Protein 4J8L (pdb70)

Nearest PDB structures (foldseek):
  4j8l-assembly1_A  TM=1.002E+00  e=1.158E-74  Escherichia coli K-12
  4u2h-assembly1_B  TM=7.816E-01  e=2.974E-16  Micromonospora echinospora
  4u2h-assembly1_D  TM=7.761E-01  e=6.437E-16  Micromonospora echinospora
  4u2h-assembly1_A  TM=7.612E-01  e=1.990E-15  Micromonospora echinospora
  2wka-assembly1_B  TM=5.995E-01  e=1.450E-08  Vibrio cholerae O1 biovar El Tor str. N16961

Solvent-accessible surface area: 15182 Å² total

Sequence (356 aa):
KTFPLQSLTIIEAQQKQFALVDSICRHFPGSEFLTGGDLGLTPGLNQPRVTQQRVEQVLADAFHAQAAALVQGAGTGAIRAGLAALLKPGQRLLVHDAPVYPTTRVIIEQGLTLITVDFNDLSALKQVVDEQQPDAALVQHTRQQPQDSYVLADVLATLRAAGVPALTDDNYAVKVARIGCECGANVSTFSCFLFGPEGVGAVVGDADVINRIRATLYSGGSSQIQGAQALEVLRGLVFAPVHAVQAGVSERLLALLNGGAVPEVKSAVIANAQSKVLIIVEFHQPIAARVLEEAQKRGALPYPVGAESKYEIPPLFYRLSGTFRQANPQSEHCAIRINPNRSGEETVLRILRESIASI

Structure (mmCIF, N/CA/C/O backbone):
data_4J8L
#
_entry.id   4J8L
#
_cell.length_a   134.915
_cell.length_b   134.915
_cell.length_c   75.142
_cell.angle_alpha   90.00
_cell.angle_beta   90.00
_cell.angle_gamma   120.00
#
_symmetry.space_group_name_H-M   'P 62 2 2'
#
loop_
_entity.id
_entity.type
_entity.pdbx_description
1 polymer 'Uncharacterized protein YhfS'
2 non-polymer 'NICKEL (II) ION'
3 non-polymer 'ACETIC ACID'
4 non-polymer DI(HYDROXYETHYL)ETHER
5 water water
#
loop_
_atom_site.group_PDB
_atom_site.id
_atom_site.type_symbol
_atom_site.label_atom_id
_atom_site.label_alt_id
_atom_site.label_comp_id
_atom_site.label_asym_id
_atom_site.label_entity_id
_atom_site.label_seq_id
_atom_site.pdbx_PDB_ins_code
_atom_site.Cartn_x
_atom_site.Cartn_y
_atom_site.Cartn_z
_atom_site.occupancy
_atom_site.B_iso_or_equiv
_atom_site.auth_seq_id
_atom_site.auth_comp_id
_atom_site.auth_asym_id
_atom_site.auth_atom_id
_atom_site.pdbx_PDB_model_num
ATOM 9 N N . LYS A 1 2 ? 36.650 28.887 30.305 1.00 46.19 2 LYS A N 1
ATOM 10 C CA . LYS A 1 2 ? 35.509 29.661 29.844 1.00 41.84 2 LYS A CA 1
ATOM 11 C C . LYS A 1 2 ? 34.706 30.206 31.017 1.00 37.42 2 LYS A C 1
ATOM 12 O O . LYS A 1 2 ? 34.422 29.491 31.975 1.00 36.53 2 LYS A O 1
ATOM 18 N N . THR A 1 3 ? 34.359 31.486 30.948 1.00 32.76 3 THR A N 1
ATOM 19 C CA . THR A 1 3 ? 33.536 32.099 31.979 1.00 29.14 3 THR A CA 1
ATOM 20 C C . THR A 1 3 ? 32.421 32.923 31.353 1.00 29.28 3 THR A C 1
ATOM 21 O O . THR A 1 3 ? 32.464 33.253 30.168 1.00 30.47 3 THR A O 1
ATOM 25 N N . PHE A 1 4 ? 31.422 33.254 32.162 1.00 28.30 4 PHE A N 1
ATOM 26 C CA . PHE A 1 4 ? 30.314 34.088 31.714 1.00 27.82 4 PHE A CA 1
ATOM 27 C C . PHE A 1 4 ? 30.090 35.200 32.719 1.00 26.54 4 PHE A C 1
ATOM 28 O O . PHE A 1 4 ? 29.112 35.181 33.469 1.00 27.19 4 PHE A O 1
ATOM 36 N N . PRO A 1 5 ? 31.004 36.180 32.741 1.00 22.85 5 PRO A N 1
ATOM 37 C CA . PRO A 1 5 ? 30.893 37.260 33.724 1.00 22.55 5 PRO A CA 1
ATOM 38 C C . PRO A 1 5 ? 29.658 38.128 33.512 1.00 25.72 5 PRO A C 1
ATOM 39 O O . PRO A 1 5 ? 29.103 38.180 32.410 1.00 23.43 5 PRO A O 1
ATOM 43 N N . LEU A 1 6 ? 29.225 38.789 34.579 1.00 21.23 6 LEU A N 1
ATOM 44 C CA . LEU A 1 6 ? 28.115 39.728 34.499 1.00 19.37 6 LEU A CA 1
ATOM 45 C C . LEU A 1 6 ? 28.508 40.886 33.600 1.00 20.18 6 LEU A C 1
ATOM 46 O O . LEU A 1 6 ? 29.693 41.185 33.442 1.00 22.16 6 LEU A O 1
ATOM 51 N N . GLN A 1 7 ? 27.507 41.539 33.017 1.00 21.51 7 GLN A N 1
ATOM 52 C CA . GLN A 1 7 ? 27.732 42.635 32.082 1.00 19.05 7 GLN A CA 1
ATOM 53 C C . GLN A 1 7 ? 27.923 43.963 32.818 1.00 20.52 7 GLN A C 1
ATOM 54 O O . GLN A 1 7 ? 26.990 44.465 33.451 1.00 21.25 7 GLN A O 1
ATOM 60 N N . SER A 1 8 ? 29.126 44.535 32.723 1.00 19.40 8 SER A N 1
ATOM 61 C CA . SER A 1 8 ? 29.448 45.779 33.418 1.00 17.54 8 SER A CA 1
ATOM 62 C C . SER A 1 8 ? 28.749 46.982 32.791 1.00 19.11 8 SER A C 1
ATOM 63 O O . SER A 1 8 ? 28.515 47.022 31.583 1.00 22.63 8 SER A O 1
ATOM 66 N N . LEU A 1 9 ? 28.435 47.970 33.619 1.00 18.61 9 LEU A N 1
ATOM 67 C CA . LEU A 1 9 ? 27.930 49.238 33.111 1.00 20.09 9 LEU A CA 1
ATOM 68 C C . LEU A 1 9 ? 29.049 50.030 32.454 1.00 19.36 9 LEU A C 1
ATOM 69 O O . LEU A 1 9 ? 30.198 50.013 32.917 1.00 20.67 9 LEU A O 1
ATOM 74 N N . THR A 1 10 ? 28.714 50.748 31.388 1.00 19.90 10 THR A N 1
ATOM 75 C CA . THR A 1 10 ? 29.643 51.716 30.826 1.00 19.99 10 THR A CA 1
ATOM 76 C C . THR A 1 10 ? 29.679 52.944 31.733 1.00 18.64 10 THR A C 1
ATOM 77 O O . THR A 1 10 ? 28.845 53.094 32.624 1.00 18.57 10 THR A O 1
ATOM 81 N N . ILE A 1 11 ? 30.641 53.822 31.495 1.00 20.08 11 ILE A N 1
ATOM 82 C CA . ILE A 1 11 ? 30.727 55.065 32.255 1.00 19.72 11 ILE A CA 1
ATOM 83 C C . ILE A 1 11 ? 29.450 55.902 32.087 1.00 19.69 11 ILE A C 1
ATOM 84 O O . ILE A 1 11 ? 28.947 56.468 33.062 1.00 19.97 11 ILE A O 1
ATOM 89 N N . ILE A 1 12 ? 28.922 55.960 30.865 1.00 22.14 12 ILE A N 1
ATOM 90 C CA . ILE A 1 12 ? 27.686 56.700 30.618 1.00 23.24 12 ILE A CA 1
ATOM 91 C C . ILE A 1 12 ? 26.516 56.076 31.373 1.00 20.56 12 ILE A C 1
ATOM 92 O O . ILE A 1 12 ? 25.755 56.792 32.021 1.00 19.42 12 ILE A O 1
ATOM 97 N N . GLU A 1 13 ? 26.370 54.750 31.288 1.00 20.57 13 GLU A N 1
ATOM 98 C CA . GLU A 1 13 ? 25.298 54.075 32.024 1.00 18.05 13 GLU A CA 1
ATOM 99 C C . GLU A 1 13 ? 25.428 54.281 33.536 1.00 18.65 13 GLU A C 1
ATOM 100 O O . GLU A 1 13 ? 24.433 54.472 34.245 1.00 17.35 13 GLU A O 1
ATOM 106 N N . ALA A 1 14 ? 26.661 54.246 34.027 1.00 17.70 14 ALA A N 1
ATOM 107 C CA . ALA A 1 14 ? 26.929 54.416 35.443 1.00 16.02 14 ALA A CA 1
ATOM 108 C C . ALA A 1 14 ? 26.555 55.815 35.929 1.00 14.79 14 ALA A C 1
ATOM 109 O O . ALA A 1 14 ? 25.998 55.953 37.012 1.00 16.28 14 ALA A O 1
ATOM 111 N N . GLN A 1 15 ? 26.858 56.839 35.128 1.00 16.65 15 GLN A N 1
ATOM 112 C CA . GLN A 1 15 ? 26.469 58.211 35.465 1.00 17.76 15 GLN A CA 1
ATOM 113 C C . GLN A 1 15 ? 24.960 58.297 35.623 1.00 16.19 15 GLN A C 1
ATOM 114 O O . GLN A 1 15 ? 24.451 58.960 36.526 1.00 19.48 15 GLN A O 1
ATOM 120 N N . GLN A 1 16 ? 24.244 57.646 34.715 1.00 18.18 16 GLN A N 1
ATOM 121 C CA . GLN A 1 16 ? 22.787 57.705 34.747 1.00 22.16 16 GLN A CA 1
ATOM 122 C C . GLN A 1 16 ? 22.234 57.066 36.017 1.00 20.18 16 GLN A C 1
ATOM 123 O O . GLN A 1 16 ? 21.263 57.557 36.584 1.00 20.19 16 GLN A O 1
ATOM 129 N N . LYS A 1 17 ? 22.865 55.991 36.479 1.00 18.61 17 LYS A N 1
ATOM 130 C CA . LYS A 1 17 ? 22.456 55.374 37.738 1.00 17.73 17 LYS A CA 1
ATOM 131 C C . LYS A 1 17 ? 22.757 56.288 38.917 1.00 16.78 17 LYS A C 1
ATOM 132 O O . LYS A 1 17 ? 21.950 56.398 39.849 1.00 18.18 17 LYS A O 1
ATOM 138 N N . GLN A 1 18 ? 23.915 56.940 38.867 1.00 13.41 18 GLN A N 1
ATOM 139 C CA . GLN A 1 18 ? 24.293 57.898 39.900 1.00 12.23 18 GLN A CA 1
ATOM 140 C C . GLN A 1 18 ? 23.246 59.015 39.937 1.00 14.19 18 GLN A C 1
ATOM 141 O O . GLN A 1 18 ? 22.729 59.354 41.004 1.00 14.61 18 GLN A O 1
ATOM 147 N N . PHE A 1 19 ? 22.940 59.570 38.770 1.00 15.27 19 PHE A N 1
ATOM 148 C CA . PHE A 1 19 ? 22.022 60.714 38.703 1.00 15.89 19 PHE A CA 1
ATOM 149 C C . PHE A 1 19 ? 20.637 60.313 39.201 1.00 17.01 19 PHE A C 1
ATOM 150 O O . PHE A 1 19 ? 19.969 61.089 39.887 1.00 17.91 19 PHE A O 1
ATOM 158 N N . ALA A 1 20 ? 20.206 59.102 38.846 1.00 16.45 20 ALA A N 1
ATOM 159 C CA . ALA A 1 20 ? 18.869 58.658 39.216 1.00 17.37 20 ALA A CA 1
ATOM 160 C C . ALA A 1 20 ? 18.760 58.503 40.731 1.00 18.84 20 ALA A C 1
ATOM 161 O O . ALA A 1 20 ? 17.720 58.817 41.320 1.00 18.45 20 ALA A O 1
ATOM 163 N N . LEU A 1 21 ? 19.839 58.048 41.361 1.00 15.50 21 LEU A N 1
ATOM 164 C CA . LEU A 1 21 ? 19.856 57.905 42.810 1.00 14.61 21 LEU A CA 1
ATOM 165 C C . LEU A 1 21 ? 19.822 59.285 43.468 1.00 15.57 21 LEU A C 1
ATOM 166 O O . LEU A 1 21 ? 19.086 59.499 44.428 1.00 14.97 21 LEU A O 1
ATOM 171 N N . VAL A 1 22 ? 20.606 60.223 42.944 1.00 14.28 22 VAL A N 1
ATOM 172 C CA . VAL A 1 22 ? 20.593 61.570 43.503 1.00 12.57 22 VAL A CA 1
ATOM 173 C C . VAL A 1 22 ? 19.224 62.225 43.317 1.00 14.64 22 VAL A C 1
ATOM 174 O O . VAL A 1 22 ? 18.759 62.957 44.194 1.00 14.62 22 VAL A O 1
ATOM 178 N N . ASP A 1 23 ? 18.565 61.935 42.198 1.00 15.07 23 ASP A N 1
ATOM 179 C CA . ASP A 1 23 ? 17.231 62.483 41.958 1.00 16.93 23 ASP A CA 1
ATOM 180 C C . ASP A 1 23 ? 16.261 62.005 43.028 1.00 16.58 23 ASP A C 1
ATOM 181 O O . ASP A 1 23 ? 15.419 62.773 43.518 1.00 19.30 23 ASP A O 1
ATOM 186 N N . SER A 1 24 ? 16.380 60.730 43.387 1.00 15.83 24 SER A N 1
ATOM 187 C CA . SER A 1 24 ? 15.551 60.181 44.444 1.00 19.39 24 SER A CA 1
ATOM 188 C C . SER A 1 24 ? 15.850 60.839 45.791 1.00 17.30 24 SER A C 1
ATOM 189 O O . SER A 1 24 ? 14.931 61.100 46.572 1.00 17.54 24 SER A O 1
ATOM 192 N N . ILE A 1 25 ? 17.127 61.090 46.068 1.00 15.34 25 ILE A N 1
ATOM 193 C CA . ILE A 1 25 ? 17.491 61.804 47.286 1.00 13.93 25 ILE A CA 1
ATOM 194 C C . ILE A 1 25 ? 16.785 63.170 47.336 1.00 16.51 25 ILE A C 1
ATOM 195 O O . ILE A 1 25 ? 16.169 63.523 48.344 1.00 16.34 25 ILE A O 1
ATOM 200 N N . CYS A 1 26 ? 16.826 63.902 46.230 1.00 14.48 26 CYS A N 1
ATOM 201 C CA . CYS A 1 26 ? 16.212 65.226 46.198 1.00 16.39 26 CYS A CA 1
ATOM 202 C C . CYS A 1 26 ? 14.713 65.160 46.475 1.00 17.78 26 CYS A C 1
ATOM 203 O O . CYS A 1 26 ? 14.144 66.054 47.109 1.00 18.76 26 CYS A O 1
ATOM 206 N N . ARG A 1 27 ? 14.077 64.099 45.994 1.00 18.64 27 ARG A N 1
ATOM 207 C CA . ARG A 1 27 ? 12.628 63.989 46.090 1.00 20.70 27 ARG A CA 1
ATOM 208 C C . ARG A 1 27 ? 12.158 63.532 47.467 1.00 22.36 27 ARG A C 1
ATOM 209 O O . ARG A 1 27 ? 10.969 63.603 47.780 1.00 23.90 27 ARG A O 1
ATOM 217 N N . HIS A 1 28 ? 13.099 63.074 48.288 1.00 17.89 28 HIS A N 1
ATOM 218 C CA . HIS A 1 28 ? 12.781 62.571 49.623 1.00 17.49 28 HIS A CA 1
ATOM 219 C C . HIS A 1 28 ? 13.357 63.413 50.754 1.00 18.53 28 HIS A C 1
ATOM 220 O O . HIS A 1 28 ? 12.936 63.263 51.900 1.00 23.86 28 HIS A O 1
ATOM 227 N N . PHE A 1 29 ? 14.320 64.277 50.432 1.00 17.03 29 PHE A N 1
ATOM 228 C CA . PHE A 1 29 ? 14.951 65.163 51.414 1.00 17.23 29 PHE A CA 1
ATOM 229 C C . PHE A 1 29 ? 14.910 66.608 50.927 1.00 15.20 29 PHE A C 1
ATOM 230 O O . PHE A 1 29 ? 15.603 66.939 49.972 1.00 17.05 29 PHE A O 1
ATOM 238 N N . PRO A 1 30 ? 14.131 67.487 51.592 1.00 18.46 30 PRO A N 1
ATOM 239 C CA . PRO A 1 30 ? 14.366 68.924 51.388 1.00 16.79 30 PRO A CA 1
ATOM 240 C C . PRO A 1 30 ? 15.847 69.183 51.680 1.00 17.80 30 PRO A C 1
ATOM 241 O O . PRO A 1 30 ? 16.400 68.524 52.561 1.00 17.61 30 PRO A O 1
ATOM 245 N N . GLY A 1 31 ? 16.483 70.092 50.948 1.00 17.71 31 GLY A N 1
ATOM 246 C CA . GLY A 1 31 ? 17.925 70.277 51.063 1.00 19.03 31 GLY A CA 1
ATOM 247 C C . GLY A 1 31 ? 18.431 70.471 52.480 1.00 21.94 31 GLY A C 1
ATOM 248 O O . GLY A 1 31 ? 19.434 69.875 52.877 1.00 20.77 31 GLY A O 1
ATOM 249 N N . SER A 1 32 ? 17.736 71.294 53.257 1.00 20.59 32 SER A N 1
ATOM 250 C CA . SER A 1 32 ? 18.180 71.560 54.621 1.00 22.14 32 SER A CA 1
ATOM 251 C C . SER A 1 32 ? 18.162 70.280 55.453 1.00 23.87 32 SER A C 1
ATOM 252 O O . SER A 1 32 ? 19.006 70.091 56.332 1.00 27.12 32 SER A O 1
ATOM 255 N N . GLU A 1 33 ? 17.213 69.392 55.166 1.00 20.85 33 GLU A N 1
ATOM 256 C CA . GLU A 1 33 ? 17.121 68.132 55.899 1.00 20.58 33 GLU A CA 1
ATOM 257 C C . GLU A 1 33 ? 18.238 67.153 55.550 1.00 18.52 33 GLU A C 1
ATOM 258 O O . GLU A 1 33 ? 18.596 66.304 56.368 1.00 21.13 33 GLU A O 1
ATOM 264 N N . PHE A 1 34 ? 18.797 67.264 54.347 1.00 17.66 34 PHE A N 1
ATOM 265 C CA . PHE A 1 34 ? 19.923 66.407 53.980 1.00 16.42 34 PHE A CA 1
ATOM 266 C C . PHE A 1 34 ? 21.199 66.813 54.725 1.00 17.66 34 PHE A C 1
ATOM 267 O O . PHE A 1 34 ? 22.144 66.030 54.841 1.00 18.10 34 PHE A O 1
ATOM 275 N N . LEU A 1 35 ? 21.230 68.051 55.204 1.00 16.16 35 LEU A N 1
ATOM 276 C CA . LEU A 1 35 ? 22.413 68.556 55.902 1.00 16.88 35 LEU A CA 1
ATOM 277 C C . LEU A 1 35 ? 22.205 68.497 57.419 1.00 21.50 35 LEU A C 1
ATOM 278 O O . LEU A 1 35 ? 22.757 69.291 58.154 1.00 17.93 35 LEU A O 1
ATOM 283 N N . THR A 1 36 ? 21.392 67.551 57.890 1.00 36.94 36 THR A N 1
ATOM 284 C CA . THR A 1 36 ? 21.098 67.472 59.328 1.00 34.77 36 THR A CA 1
ATOM 285 C C . THR A 1 36 ? 21.942 66.464 60.116 1.00 33.17 36 THR A C 1
ATOM 286 O O . THR A 1 36 ? 21.814 66.388 61.336 1.00 38.12 36 THR A O 1
ATOM 290 N N . GLY A 1 37 ? 22.795 65.694 59.438 1.00 33.39 37 GLY A N 1
ATOM 291 C CA . GLY A 1 37 ? 23.703 64.790 60.131 1.00 25.69 37 GLY A CA 1
ATOM 292 C C . GLY A 1 37 ? 23.147 63.407 60.506 1.00 28.25 37 GLY A C 1
ATOM 293 O O . GLY A 1 3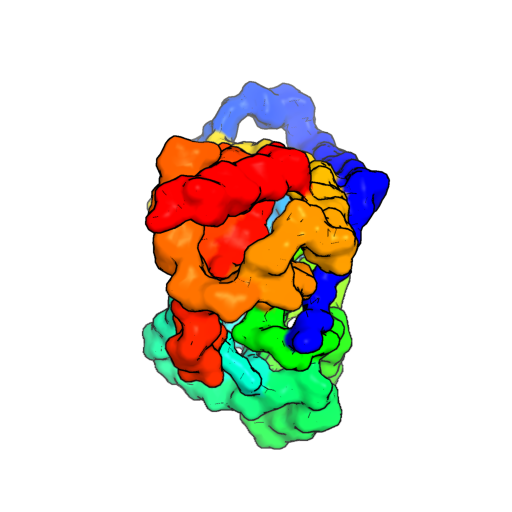7 ? 23.917 62.475 60.762 1.00 32.10 37 GLY A O 1
ATOM 294 N N . GLY A 1 38 ? 21.828 63.276 60.550 1.00 29.59 38 GLY A N 1
ATOM 295 C CA . GLY A 1 38 ? 21.193 61.994 60.838 1.00 25.90 38 GLY A CA 1
ATOM 296 C C . GLY A 1 38 ? 20.774 61.804 62.290 1.00 20.83 38 GLY A C 1
ATOM 297 O O . GLY A 1 38 ? 21.622 61.837 63.196 1.00 24.54 38 GLY A O 1
ATOM 298 N N . ASP A 1 39 ? 19.477 61.578 62.507 1.00 18.05 39 ASP A N 1
ATOM 299 C CA . ASP A 1 39 ? 18.942 61.445 63.863 1.00 19.39 39 ASP A CA 1
ATOM 300 C C . ASP A 1 39 ? 19.156 60.043 64.431 1.00 20.46 39 ASP A C 1
ATOM 301 O O . ASP A 1 39 ? 19.670 59.163 63.749 1.00 18.58 39 ASP A O 1
ATOM 306 N N . LEU A 1 40 ? 18.774 59.864 65.689 1.00 15.32 40 LEU A N 1
ATOM 307 C CA . LEU A 1 40 ? 19.107 58.670 66.449 1.00 14.72 40 LEU A CA 1
ATOM 308 C C . LEU A 1 40 ? 17.879 58.015 67.057 1.00 19.11 40 LEU A C 1
ATOM 309 O O . LEU A 1 40 ? 16.937 58.688 67.454 1.00 17.69 40 LEU A O 1
ATOM 314 N N . GLY A 1 41 ? 17.898 56.693 67.157 1.00 15.17 41 GLY A N 1
ATOM 315 C CA . GLY A 1 41 ? 16.997 56.023 68.074 1.00 13.72 41 GLY A CA 1
ATOM 316 C C . GLY A 1 41 ? 15.597 55.663 67.614 1.00 14.96 41 GLY A C 1
ATOM 317 O O . GLY A 1 41 ? 15.263 55.706 66.425 1.00 14.35 41 GLY A O 1
ATOM 318 N N . LEU A 1 42 ? 14.778 55.303 68.591 1.00 13.34 42 LEU A N 1
ATOM 319 C CA . LEU A 1 42 ? 13.480 54.678 68.336 1.00 13.21 42 LEU A CA 1
ATOM 320 C C . LEU A 1 42 ? 12.392 55.743 68.290 1.00 14.41 42 LEU A C 1
ATOM 321 O O . LEU A 1 42 ? 11.637 55.904 69.241 1.00 17.46 42 LEU A O 1
ATOM 326 N N . THR A 1 43 ? 12.341 56.489 67.190 1.00 14.97 43 THR A N 1
ATOM 327 C CA . THR A 1 43 ? 11.413 57.613 67.097 1.00 14.73 43 THR A CA 1
ATOM 328 C C . THR A 1 43 ? 9.969 57.111 66.997 1.00 16.55 43 THR A C 1
ATOM 329 O O . THR A 1 43 ? 9.695 56.083 66.367 1.00 17.70 43 THR A O 1
ATOM 333 N N . PRO A 1 44 ? 9.043 57.827 67.634 1.00 16.63 44 PRO A N 1
ATOM 334 C CA . PRO A 1 44 ? 7.658 57.347 67.733 1.00 17.68 44 PRO A CA 1
ATOM 335 C C . PRO A 1 44 ? 6.985 57.103 66.384 1.00 20.16 44 PRO A C 1
ATOM 336 O O . PRO A 1 44 ? 7.071 57.932 65.470 1.00 19.60 44 PRO A O 1
ATOM 340 N N . GLY A 1 45 ? 6.335 55.947 66.272 1.00 18.79 45 GLY A N 1
ATOM 341 C CA . GLY A 1 45 ? 5.619 55.585 65.064 1.00 19.90 45 GLY A CA 1
ATOM 342 C C . GLY A 1 45 ? 6.490 54.868 64.049 1.00 18.36 45 GLY A C 1
ATOM 343 O O . GLY A 1 45 ? 5.971 54.169 63.171 1.00 22.53 45 GLY A O 1
ATOM 344 N N . LEU A 1 46 ? 7.807 55.039 64.170 1.00 16.81 46 LEU A N 1
ATOM 345 C CA . LEU A 1 46 ? 8.756 54.424 63.232 1.00 19.29 46 LEU A CA 1
ATOM 346 C C . LEU A 1 46 ? 9.614 53.316 63.846 1.00 17.73 46 LEU A C 1
ATOM 347 O O . LEU A 1 46 ? 10.016 52.391 63.140 1.00 16.91 46 LEU A O 1
ATOM 352 N N . ASN A 1 47 ? 9.905 53.435 65.141 1.00 15.51 47 ASN A N 1
ATOM 353 C CA . ASN A 1 47 ? 10.851 52.566 65.836 1.00 17.19 47 ASN A CA 1
ATOM 354 C C . ASN A 1 47 ? 12.198 52.527 65.126 1.00 16.56 47 ASN A C 1
ATOM 355 O O . ASN A 1 47 ? 12.837 51.473 65.047 1.00 17.71 47 ASN A O 1
ATOM 360 N N . GLN A 1 48 ? 12.609 53.675 64.594 1.00 15.15 48 GLN A N 1
ATOM 361 C CA . GLN A 1 48 ? 13.902 53.829 63.930 1.00 14.86 48 GLN A CA 1
ATOM 362 C C . GLN A 1 48 ? 14.073 55.325 63.691 1.00 15.25 48 GLN A C 1
ATOM 363 O O . GLN A 1 48 ? 13.134 56.086 63.863 1.00 14.69 48 GLN A O 1
ATOM 369 N N . PRO A 1 49 ? 15.273 55.754 63.305 1.00 13.69 49 PRO A N 1
ATOM 370 C CA . PRO A 1 49 ? 15.453 57.180 62.996 1.00 12.04 49 PRO A CA 1
ATOM 371 C C . PRO A 1 49 ? 14.638 57.638 61.805 1.00 13.28 49 PRO A C 1
ATOM 372 O O . PRO A 1 49 ? 14.410 56.872 60.859 1.00 15.80 49 PRO A O 1
ATOM 376 N N . ARG A 1 50 ? 14.166 58.883 61.871 1.00 17.22 50 ARG A N 1
ATOM 377 C CA . ARG A 1 50 ? 13.421 59.455 60.766 1.00 18.25 50 ARG A CA 1
ATOM 378 C C . ARG A 1 50 ? 14.277 59.470 59.503 1.00 20.46 50 ARG A C 1
ATOM 379 O O . ARG A 1 50 ? 13.782 59.193 58.413 1.00 17.47 50 ARG A O 1
ATOM 387 N N . VAL A 1 51 ? 15.564 59.794 59.645 1.00 16.37 51 VAL A N 1
ATOM 388 C CA . VAL A 1 51 ? 16.439 59.836 58.479 1.00 15.54 51 VAL A CA 1
ATOM 389 C C . VAL A 1 51 ? 16.660 58.440 57.889 1.00 15.37 51 VAL A C 1
ATOM 390 O O . VAL A 1 51 ? 16.741 58.267 56.671 1.00 14.24 51 VAL A O 1
ATOM 394 N N . THR A 1 52 ? 16.706 57.429 58.751 1.00 12.94 52 THR A N 1
ATOM 395 C CA . THR A 1 52 ? 16.858 56.058 58.270 1.00 13.44 52 THR A CA 1
ATOM 396 C C . THR A 1 52 ? 15.651 55.637 57.427 1.00 13.23 52 THR A C 1
ATOM 397 O O . THR A 1 52 ? 15.816 55.031 56.365 1.00 14.33 52 THR A O 1
ATOM 401 N N A GLN A 1 53 ? 14.448 55.982 57.886 0.50 14.31 53 GLN A N 1
ATOM 402 N N B GLN A 1 53 ? 14.454 55.999 57.885 0.50 14.25 53 GLN A N 1
ATOM 403 C CA A GLN A 1 53 ? 13.257 55.714 57.091 0.50 14.42 53 GLN A CA 1
ATOM 404 C CA B GLN A 1 53 ? 13.229 55.742 57.132 0.50 13.93 53 GLN A CA 1
ATOM 405 C C A GLN A 1 53 ? 13.388 56.371 55.722 0.50 16.16 53 GLN A C 1
ATOM 406 C C B GLN A 1 53 ? 13.249 56.425 55.759 0.50 16.30 53 GLN A C 1
ATOM 407 O O A GLN A 1 53 ? 13.170 55.724 54.700 0.50 15.88 53 GLN A O 1
ATOM 408 O O B GLN A 1 53 ? 12.812 55.847 54.766 0.50 18.43 53 GLN A O 1
ATOM 419 N N . ARG A 1 54 ? 13.764 57.650 55.707 1.00 16.31 54 ARG A N 1
ATOM 420 C CA . ARG A 1 54 ? 13.874 58.382 54.446 1.00 16.42 54 ARG A CA 1
ATOM 421 C C . ARG A 1 54 ? 14.863 57.703 53.501 1.00 15.61 54 ARG A C 1
ATOM 422 O O . ARG A 1 54 ? 14.605 57.575 52.305 1.00 17.50 54 ARG A O 1
ATOM 430 N N . VAL A 1 55 ? 16.007 57.291 54.039 1.00 14.45 55 VAL A N 1
ATOM 431 C CA . VAL A 1 55 ? 17.021 56.630 53.229 1.00 14.98 55 VAL A CA 1
ATOM 432 C C . VAL A 1 55 ? 16.465 55.331 52.658 1.00 14.58 55 VAL A C 1
ATOM 433 O O . VAL A 1 55 ? 16.676 55.008 51.490 1.00 17.13 55 VAL A O 1
ATOM 437 N N . GLU A 1 56 ? 15.727 54.597 53.481 1.00 15.06 56 GLU A N 1
ATOM 438 C CA . GLU A 1 56 ? 15.096 53.364 53.016 1.00 15.70 56 GLU A CA 1
ATOM 439 C C . GLU A 1 56 ? 14.116 53.645 51.877 1.00 17.07 56 GLU A C 1
ATOM 440 O O . GLU A 1 56 ? 14.079 52.893 50.898 1.00 18.08 56 GLU A O 1
ATOM 446 N N . GLN A 1 57 ? 13.366 54.745 51.983 1.00 14.36 57 GLN A N 1
ATOM 447 C CA . GLN A 1 57 ? 12.469 55.152 50.907 1.00 16.15 57 GLN A CA 1
ATOM 448 C C . GLN A 1 57 ? 13.252 55.456 49.633 1.00 16.80 57 GLN A C 1
ATOM 449 O O . GLN A 1 57 ? 12.825 55.104 48.533 1.00 18.49 57 GLN A O 1
ATOM 455 N N . VAL A 1 58 ? 14.391 56.129 49.781 1.00 16.91 58 VAL A N 1
ATOM 456 C CA . VAL A 1 58 ? 15.219 56.445 48.622 1.00 16.38 58 VAL A CA 1
ATOM 457 C C . VAL A 1 58 ? 15.744 55.167 47.972 1.00 15.00 58 VAL A C 1
ATOM 458 O O . VAL A 1 58 ? 15.711 55.021 46.747 1.00 17.17 58 VAL A O 1
ATOM 462 N N . LEU A 1 59 ? 16.234 54.248 48.794 1.00 14.28 59 LEU A N 1
ATOM 463 C CA . LEU A 1 59 ? 16.735 52.976 48.268 1.00 17.28 59 LEU A CA 1
ATOM 464 C C . LEU A 1 59 ? 15.638 52.230 47.503 1.00 17.58 59 LEU A C 1
ATOM 465 O O . LEU A 1 59 ? 15.874 51.724 46.405 1.00 18.37 59 LEU A O 1
ATOM 470 N N . ALA A 1 60 ? 14.439 52.165 48.075 1.00 15.85 60 ALA A N 1
ATOM 471 C CA . ALA A 1 60 ? 13.340 51.470 47.409 1.00 18.84 60 ALA A CA 1
ATOM 472 C C . ALA A 1 60 ? 13.046 52.109 46.060 1.00 18.40 60 ALA A C 1
ATOM 473 O O . ALA A 1 60 ? 12.904 51.425 45.043 1.00 17.90 60 ALA A O 1
ATOM 475 N N . ASP A 1 61 ? 12.961 53.435 46.061 1.00 15.83 61 ASP A N 1
ATOM 476 C CA . ASP A 1 61 ? 12.669 54.176 44.853 1.00 16.92 61 ASP A CA 1
ATOM 477 C C . ASP A 1 61 ? 13.759 53.953 43.794 1.00 17.91 61 ASP A C 1
ATOM 478 O O . ASP A 1 61 ? 13.460 53.666 42.641 1.00 18.12 61 ASP A O 1
ATOM 483 N N . ALA A 1 62 ? 15.021 54.064 44.201 1.00 17.20 62 ALA A N 1
ATOM 484 C CA . ALA A 1 62 ? 16.149 53.963 43.274 1.00 20.69 62 ALA A CA 1
ATOM 485 C C . ALA A 1 62 ? 16.252 52.581 42.641 1.00 18.80 62 ALA A C 1
ATOM 486 O O . ALA A 1 62 ? 16.669 52.449 41.491 1.00 19.56 62 ALA A O 1
ATOM 488 N N . PHE A 1 63 ? 15.854 51.556 43.388 1.00 15.89 63 PHE A N 1
ATOM 489 C CA . PHE A 1 63 ? 15.891 50.190 42.866 1.00 15.71 63 PHE A CA 1
ATOM 490 C C . PHE A 1 63 ? 14.517 49.652 42.464 1.00 17.02 63 PHE A C 1
ATOM 491 O O . PHE A 1 63 ? 14.306 48.442 42.416 1.00 19.90 63 PHE A O 1
ATOM 499 N N . HIS A 1 64 ? 13.597 50.568 42.170 1.00 16.53 64 HIS A N 1
ATOM 500 C CA . HIS A 1 64 ? 12.311 50.234 41.559 1.00 19.10 64 HIS A CA 1
ATOM 501 C C . HIS A 1 64 ? 11.543 49.196 42.362 1.00 21.32 64 HIS A C 1
ATOM 502 O O . HIS A 1 64 ? 10.970 48.253 41.812 1.00 20.90 64 HIS A O 1
ATOM 509 N N . ALA A 1 65 ? 11.539 49.393 43.674 1.00 19.70 65 ALA A N 1
ATOM 510 C CA . ALA A 1 65 ? 10.909 48.471 44.600 1.00 18.57 65 ALA A CA 1
ATOM 511 C C . ALA A 1 65 ? 9.888 49.203 45.456 1.00 19.47 65 ALA A C 1
ATOM 512 O O . ALA A 1 65 ? 9.884 50.432 45.528 1.00 18.68 65 ALA A O 1
ATOM 514 N N . GLN A 1 66 ? 9.015 48.438 46.096 1.00 18.06 66 GLN A N 1
ATOM 515 C CA . GLN A 1 66 ? 7.996 49.012 46.953 1.00 19.15 66 GLN A CA 1
ATOM 516 C C . GLN A 1 66 ? 8.575 49.569 48.248 1.00 22.20 66 GLN A C 1
ATOM 517 O O . GLN A 1 66 ? 8.102 50.591 48.761 1.00 22.52 66 GLN A O 1
ATOM 523 N N . ALA A 1 67 ? 9.592 48.895 48.773 1.00 18.29 67 ALA A N 1
ATOM 524 C CA . ALA A 1 67 ? 10.084 49.201 50.109 1.00 17.44 67 ALA A CA 1
ATOM 525 C C . ALA A 1 67 ? 11.520 48.723 50.315 1.00 19.68 67 ALA A C 1
ATOM 526 O O . ALA A 1 67 ? 12.059 47.961 49.511 1.00 19.13 67 ALA A O 1
ATOM 528 N N . ALA A 1 68 ? 12.137 49.185 51.398 1.00 16.37 68 ALA A N 1
ATOM 529 C CA . ALA A 1 68 ? 13.465 48.713 51.772 1.00 15.66 68 ALA A CA 1
ATOM 530 C C . ALA A 1 68 ? 13.679 48.781 53.278 1.00 20.12 68 ALA A C 1
ATOM 531 O O . ALA A 1 68 ? 13.021 49.547 53.981 1.00 16.34 68 ALA A O 1
ATOM 533 N N . ALA A 1 69 ? 14.597 47.960 53.775 1.00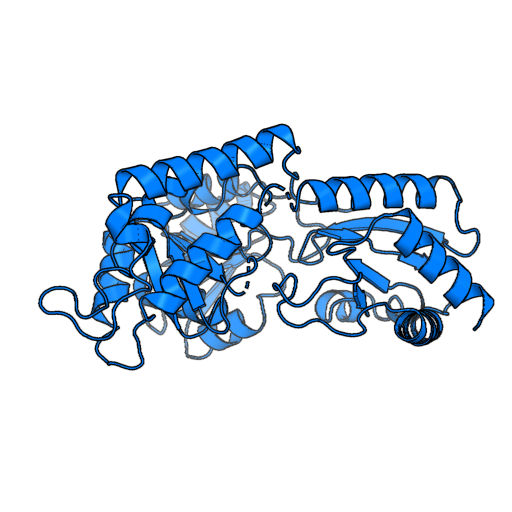 16.27 69 ALA A N 1
ATOM 534 C CA . ALA A 1 69 ? 14.995 48.028 55.175 1.00 15.46 69 ALA A CA 1
ATOM 535 C C . ALA A 1 69 ? 16.496 47.875 55.280 1.00 16.31 69 ALA A C 1
ATOM 536 O O . ALA A 1 69 ? 17.072 46.969 54.681 1.00 16.47 69 ALA A O 1
ATOM 538 N N . LEU A 1 70 ? 17.130 48.758 56.043 1.00 12.69 70 LEU A N 1
ATOM 539 C CA . LEU A 1 70 ? 18.535 48.571 56.393 1.00 12.00 70 LEU A CA 1
ATOM 540 C C . LEU A 1 70 ? 18.588 47.706 57.651 1.00 13.77 70 LEU A C 1
ATOM 541 O O . LEU A 1 70 ? 17.747 47.852 58.551 1.00 15.34 70 LEU A O 1
ATOM 546 N N . VAL A 1 71 ? 19.541 46.775 57.697 1.00 12.61 71 VAL A N 1
ATOM 547 C CA . VAL A 1 71 ? 19.644 45.835 58.809 1.00 13.84 71 VAL A CA 1
ATOM 548 C C . VAL A 1 71 ? 21.103 45.672 59.257 1.00 11.81 71 VAL A C 1
ATOM 549 O O . VAL A 1 71 ? 22.044 45.951 58.501 1.00 14.47 71 VAL A O 1
ATOM 553 N N . GLN A 1 72 ? 21.281 45.214 60.489 1.00 14.05 72 GLN A N 1
ATOM 554 C CA . GLN A 1 72 ? 22.599 44.865 60.997 1.00 14.92 72 GLN A CA 1
ATOM 555 C C . GLN A 1 72 ? 23.087 43.566 60.360 1.00 15.43 72 GLN A C 1
ATOM 556 O O . GLN A 1 72 ? 22.292 42.768 59.831 1.00 18.11 72 GLN A O 1
ATOM 562 N N . GLY A 1 73 ? 24.395 43.345 60.420 1.00 15.32 73 GLY A N 1
ATOM 563 C CA . GLY A 1 73 ? 24.960 42.112 59.895 1.00 13.72 73 GLY A CA 1
ATOM 564 C C . GLY A 1 73 ? 25.339 42.149 58.422 1.00 16.48 73 GLY A C 1
ATOM 565 O O . GLY A 1 73 ? 25.695 41.113 57.847 1.00 14.53 73 GLY A O 1
ATOM 566 N N . ALA A 1 74 ? 25.283 43.335 57.819 1.00 18.26 74 ALA A N 1
ATOM 567 C CA . ALA A 1 74 ? 25.687 43.519 56.427 1.00 14.39 74 ALA A CA 1
ATOM 568 C C . ALA A 1 74 ? 25.005 42.514 55.495 1.00 16.24 74 ALA A C 1
ATOM 569 O O . ALA A 1 74 ? 23.800 42.287 55.613 1.00 14.70 74 ALA A O 1
ATOM 571 N N . GLY A 1 75 ? 25.756 41.895 54.590 1.00 14.31 75 GLY A N 1
ATOM 572 C CA . GLY A 1 75 ? 25.144 41.038 53.585 1.00 12.71 75 GLY A CA 1
ATOM 573 C C . GLY A 1 75 ? 24.525 39.779 54.164 1.00 13.13 75 GLY A C 1
ATOM 574 O O . GLY A 1 75 ? 23.444 39.367 53.762 1.00 14.77 75 GLY A O 1
ATOM 575 N N . THR A 1 76 ? 25.227 39.166 55.106 1.00 13.03 76 THR A N 1
ATOM 576 C CA . THR A 1 76 ? 24.736 37.971 55.775 1.00 14.01 76 THR A CA 1
ATOM 577 C C . THR A 1 76 ? 23.461 38.294 56.558 1.00 15.36 76 THR A C 1
ATOM 578 O O . THR A 1 76 ? 22.488 37.531 56.528 1.00 14.47 76 THR A O 1
ATOM 582 N N . GLY A 1 77 ? 23.453 39.435 57.238 1.00 14.10 77 GLY A N 1
ATOM 583 C CA . GLY A 1 77 ? 22.263 39.862 57.967 1.00 13.40 77 GLY A CA 1
ATOM 584 C C . GLY A 1 77 ? 21.072 40.091 57.049 1.00 15.60 77 GLY A C 1
ATOM 585 O O . GLY A 1 77 ? 19.922 39.769 57.400 1.00 16.46 77 GLY A O 1
ATOM 586 N N . ALA A 1 78 ? 21.335 40.646 55.868 1.00 15.24 78 ALA A N 1
ATOM 587 C CA . ALA A 1 78 ? 20.266 40.912 54.906 1.00 16.03 78 ALA A CA 1
ATOM 588 C C . ALA A 1 78 ? 19.650 39.607 54.392 1.00 14.45 78 ALA A C 1
ATOM 589 O O . ALA A 1 78 ? 18.430 39.477 54.277 1.00 15.81 78 ALA A O 1
ATOM 591 N N . ILE A 1 79 ? 20.502 38.639 54.085 1.00 13.76 79 ILE A N 1
ATOM 592 C CA . ILE A 1 79 ? 20.027 37.342 53.621 1.00 12.88 79 ILE A CA 1
ATOM 593 C C . ILE A 1 79 ? 19.262 36.628 54.724 1.00 14.17 79 ILE A C 1
ATOM 594 O O . ILE A 1 79 ? 18.220 36.030 54.463 1.00 15.96 79 ILE A O 1
ATOM 599 N N . ARG A 1 80 ? 19.762 36.690 55.955 1.00 13.86 80 ARG A N 1
ATOM 600 C CA . ARG A 1 80 ? 19.033 36.059 57.061 1.00 16.82 80 ARG A CA 1
ATOM 601 C C . ARG A 1 80 ? 17.643 36.672 57.232 1.00 19.16 80 ARG A C 1
ATOM 602 O O . ARG A 1 80 ? 16.642 35.961 57.351 1.00 16.61 80 ARG A O 1
ATOM 610 N N . ALA A 1 81 ? 17.579 37.998 57.232 1.00 16.13 81 ALA A N 1
ATOM 611 C CA . ALA A 1 81 ? 16.302 38.669 57.421 1.00 13.75 81 ALA A CA 1
ATOM 612 C C . ALA A 1 81 ? 15.349 38.372 56.273 1.00 15.46 81 ALA A C 1
ATOM 613 O O . ALA A 1 81 ? 14.163 38.120 56.497 1.00 15.24 81 ALA A O 1
ATOM 615 N N . GLY A 1 82 ? 15.862 38.390 55.046 1.00 14.35 82 GLY A N 1
ATOM 616 C CA . GLY A 1 82 ? 15.028 38.093 53.892 1.00 15.38 82 GLY A CA 1
ATOM 617 C C . GLY A 1 82 ? 14.506 36.664 53.886 1.00 18.11 82 GLY A C 1
ATOM 618 O O . GLY A 1 82 ? 13.314 36.423 53.668 1.00 21.20 82 GLY A O 1
ATOM 619 N N . LEU A 1 83 ? 15.387 35.700 54.129 1.00 18.13 83 LEU A N 1
ATOM 620 C CA . LEU A 1 83 ? 14.941 34.308 54.201 1.00 17.35 83 LEU A CA 1
ATOM 621 C C . LEU A 1 83 ? 13.912 34.093 55.312 1.00 18.90 83 LEU A C 1
ATOM 622 O O . LEU A 1 83 ? 12.916 33.407 55.108 1.00 21.59 83 LEU A O 1
ATOM 627 N N . ALA A 1 84 ? 14.149 34.684 56.481 1.00 17.58 84 ALA A N 1
ATOM 628 C CA . ALA A 1 84 ? 13.224 34.523 57.605 1.00 18.44 84 ALA A CA 1
ATOM 629 C C . ALA A 1 84 ? 11.838 35.093 57.318 1.00 20.94 84 ALA A C 1
ATOM 630 O O . ALA A 1 84 ? 10.845 34.658 57.907 1.00 23.98 84 ALA A O 1
ATOM 632 N N . ALA A 1 85 ? 11.776 36.059 56.409 1.00 18.70 85 ALA A N 1
ATOM 633 C CA . ALA A 1 85 ? 10.508 36.660 56.022 1.00 17.43 85 ALA A CA 1
ATOM 634 C C . ALA A 1 85 ? 9.805 35.891 54.896 1.00 23.09 85 ALA A C 1
ATOM 635 O O . ALA A 1 85 ? 8.623 36.130 54.630 1.00 26.89 85 ALA A O 1
ATOM 637 N N . LEU A 1 86 ? 10.518 34.968 54.247 1.00 22.65 86 LEU A N 1
ATOM 638 C CA . LEU A 1 86 ? 9.939 34.201 53.138 1.00 21.56 86 LEU A CA 1
ATOM 639 C C . LEU A 1 86 ? 9.539 32.786 53.526 1.00 26.73 86 LEU A C 1
ATOM 640 O O . LEU A 1 86 ? 8.622 32.201 52.934 1.00 29.06 86 LEU A O 1
ATOM 645 N N . LEU A 1 87 ? 10.219 32.221 54.513 1.00 24.27 87 LEU A N 1
ATOM 646 C CA . LEU A 1 87 ? 9.838 30.886 54.944 1.00 32.86 87 LEU A CA 1
ATOM 647 C C . LEU A 1 87 ? 10.109 30.594 56.414 1.00 30.50 87 LEU A C 1
ATOM 648 O O . LEU A 1 87 ? 10.789 31.356 57.104 1.00 27.93 87 LEU A O 1
ATOM 653 N N . LYS A 1 88 ? 9.523 29.494 56.879 1.00 25.51 88 LYS A N 1
ATOM 654 C CA . LYS A 1 88 ? 9.576 29.092 58.277 1.00 23.14 88 LYS A CA 1
ATOM 655 C C . LYS A 1 88 ? 10.656 28.040 58.453 1.00 26.59 88 LYS A C 1
ATOM 656 O O . LYS A 1 88 ? 11.057 27.406 57.478 1.00 27.56 88 LYS A O 1
ATOM 662 N N . PRO A 1 89 ? 11.139 27.862 59.693 1.00 26.61 89 PRO A N 1
ATOM 663 C CA . PRO A 1 89 ? 12.105 26.806 59.986 1.00 26.44 89 PRO A CA 1
ATOM 664 C C . PRO A 1 89 ? 11.569 25.456 59.525 1.00 26.36 89 PRO A C 1
ATOM 665 O O . PRO A 1 89 ? 10.393 25.153 59.738 1.00 29.92 89 PRO A O 1
ATOM 669 N N . GLY A 1 90 ? 12.422 24.659 58.892 1.00 29.42 90 GLY A N 1
ATOM 670 C CA . GLY A 1 90 ? 12.036 23.321 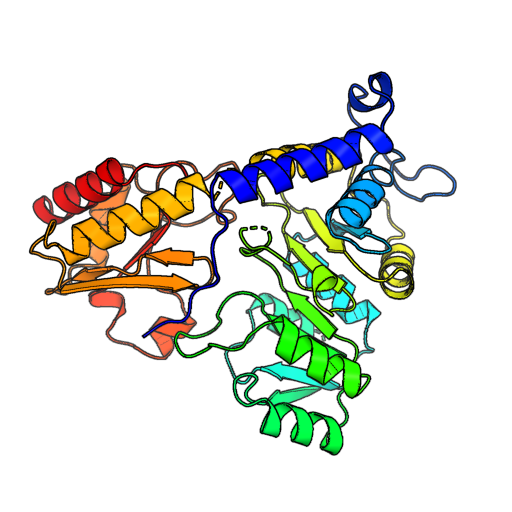58.487 1.00 29.47 90 GLY A CA 1
ATOM 671 C C . GLY A 1 90 ? 11.367 23.275 57.129 1.00 30.73 90 GLY A C 1
ATOM 672 O O . GLY A 1 90 ? 10.995 22.208 56.652 1.00 31.25 90 GLY A O 1
ATOM 673 N N . GLN A 1 91 ? 11.211 24.433 56.497 1.00 29.31 91 GLN A N 1
ATOM 674 C CA . GLN A 1 91 ? 10.599 24.472 55.174 1.00 29.60 91 GLN A CA 1
ATOM 675 C C . GLN A 1 91 ? 11.623 24.242 54.070 1.00 25.44 91 GLN A C 1
ATOM 676 O O . GLN A 1 91 ? 12.803 24.036 54.342 1.00 29.68 91 GLN A O 1
ATOM 682 N N . ARG A 1 92 ? 11.162 24.264 52.825 1.00 29.77 92 ARG A N 1
ATOM 683 C CA . ARG A 1 92 ? 11.989 23.823 51.708 1.00 28.49 92 ARG A CA 1
ATOM 684 C C . ARG A 1 92 ? 12.456 24.984 50.845 1.00 26.93 92 ARG A C 1
ATOM 685 O O . ARG A 1 92 ? 11.648 25.753 50.319 1.00 27.62 92 ARG A O 1
ATOM 693 N N . LEU A 1 93 ? 13.773 25.103 50.715 1.00 22.49 93 LEU A N 1
ATOM 694 C CA . LEU A 1 93 ? 14.384 26.193 49.960 1.00 21.31 93 LEU A CA 1
ATOM 695 C C . LEU A 1 93 ? 15.064 25.660 48.708 1.00 27.91 93 LEU A C 1
ATOM 696 O O . LEU A 1 93 ? 15.893 24.753 48.777 1.00 26.18 93 LEU A O 1
ATOM 701 N N . LEU A 1 94 ? 14.706 26.219 47.559 1.00 24.92 94 LEU A N 1
ATOM 702 C CA . LEU A 1 94 ? 15.358 25.843 46.313 1.00 26.71 94 LEU A CA 1
ATOM 703 C C . LEU A 1 94 ? 16.659 26.633 46.120 1.00 26.71 94 LEU A C 1
ATOM 704 O O . LEU A 1 94 ? 16.683 27.860 46.259 1.00 24.36 94 LEU A O 1
ATOM 709 N N . VAL A 1 95 ? 17.737 25.919 45.809 1.00 21.82 95 VAL A N 1
ATOM 710 C CA . VAL A 1 95 ? 19.013 26.544 45.486 1.00 22.05 95 VAL A CA 1
ATOM 711 C C . VAL A 1 95 ? 19.632 25.928 44.231 1.00 22.00 95 VAL A C 1
ATOM 712 O O . VAL A 1 95 ? 19.275 24.817 43.812 1.00 24.37 95 VAL A O 1
ATOM 716 N N . HIS A 1 96 ? 20.565 26.669 43.643 1.00 23.76 96 HIS A N 1
ATOM 717 C CA . HIS A 1 96 ? 21.285 26.238 42.452 1.00 21.35 96 HIS A CA 1
ATOM 718 C C . HIS A 1 96 ? 22.263 25.106 42.781 1.00 23.86 96 HIS A C 1
ATOM 719 O O . HIS A 1 96 ? 22.740 25.000 43.912 1.00 23.62 96 HIS A O 1
ATOM 726 N N . ASP A 1 97 ? 22.547 24.262 41.790 1.00 23.61 97 ASP A N 1
ATOM 727 C CA . ASP A 1 97 ? 23.494 23.155 41.940 1.00 26.22 97 ASP A CA 1
ATOM 728 C C . ASP A 1 97 ? 24.932 23.650 41.850 1.00 30.07 97 ASP A C 1
ATOM 729 O O . ASP A 1 97 ? 25.605 23.468 40.836 1.00 31.15 97 ASP A O 1
ATOM 734 N N . ALA A 1 98 ? 25.382 24.276 42.932 1.00 24.99 98 ALA A N 1
ATOM 735 C CA . ALA A 1 98 ? 26.709 24.875 43.024 1.00 25.40 98 ALA A CA 1
ATOM 736 C C . ALA A 1 98 ? 26.920 25.234 44.491 1.00 28.31 98 ALA A C 1
ATOM 737 O O . ALA A 1 98 ? 25.955 25.293 45.251 1.00 25.98 98 ALA A O 1
ATOM 739 N N . PRO A 1 99 ? 28.175 25.482 44.903 1.00 30.11 99 PRO A N 1
ATOM 740 C CA . PRO A 1 99 ? 28.410 25.803 46.316 1.00 24.22 99 PRO A CA 1
ATOM 741 C C . PRO A 1 99 ? 27.575 26.980 46.833 1.00 22.54 99 PRO A C 1
ATOM 742 O O . PRO A 1 99 ? 27.582 28.073 46.260 1.00 25.95 99 PRO A O 1
ATOM 746 N N . VAL A 1 100 ? 26.847 26.745 47.917 1.00 21.93 100 VAL A N 1
ATOM 747 C CA . VAL A 1 100 ? 26.111 27.813 48.574 1.00 18.06 100 VAL A CA 1
ATOM 748 C C . VAL A 1 100 ? 27.094 28.720 49.313 1.00 17.42 100 VAL A C 1
ATOM 749 O O . VAL A 1 100 ? 28.073 28.230 49.898 1.00 19.23 100 VAL A O 1
ATOM 753 N N . TYR A 1 101 ? 26.859 30.032 49.258 1.00 17.13 101 TYR A N 1
ATOM 754 C CA . TYR A 1 101 ? 27.730 30.994 49.936 1.00 16.16 101 TYR A CA 1
ATOM 755 C C . TYR A 1 101 ? 27.859 30.585 51.404 1.00 19.20 101 TYR A C 1
ATOM 756 O O . TYR A 1 101 ? 26.868 30.225 52.025 1.00 18.59 101 TYR A O 1
ATOM 765 N N . PRO A 1 102 ? 29.083 30.609 51.960 1.00 17.46 102 PRO A N 1
ATOM 766 C CA . PRO A 1 102 ? 29.277 29.975 53.274 1.00 21.20 102 PRO A CA 1
ATOM 767 C C . PRO A 1 102 ? 28.382 30.471 54.418 1.00 20.41 102 PRO A C 1
ATOM 768 O O . PRO A 1 102 ? 27.836 29.625 55.141 1.00 19.17 102 PRO A O 1
ATOM 772 N N . THR A 1 103 ? 28.237 31.781 54.596 1.00 18.93 103 THR A N 1
ATOM 773 C CA . THR A 1 103 ? 27.361 32.272 55.660 1.00 17.66 103 THR A CA 1
ATOM 774 C C . THR A 1 103 ? 25.886 32.030 55.336 1.00 16.74 103 THR A C 1
ATOM 775 O O . THR A 1 103 ? 25.046 32.004 56.233 1.00 17.38 103 THR A O 1
ATOM 779 N N . THR A 1 104 ? 25.565 31.870 54.056 1.00 16.47 104 THR A N 1
ATOM 780 C CA . THR A 1 104 ? 24.187 31.515 53.687 1.00 17.91 104 THR A CA 1
ATOM 781 C C . THR A 1 104 ? 23.909 30.074 54.104 1.00 20.10 104 THR A C 1
ATOM 782 O O . THR A 1 104 ? 22.826 29.758 54.602 1.00 18.32 104 THR A O 1
ATOM 786 N N . ARG A 1 105 ? 24.900 29.204 53.931 1.00 17.30 105 ARG A N 1
ATOM 787 C CA . ARG A 1 105 ? 24.754 27.828 54.384 1.00 17.81 105 ARG A CA 1
ATOM 788 C C . ARG A 1 105 ? 24.552 27.793 55.903 1.00 20.04 105 ARG A C 1
ATOM 789 O O . ARG A 1 105 ? 23.749 27.008 56.408 1.00 20.79 105 ARG A O 1
ATOM 797 N N . VAL A 1 106 ? 25.262 28.661 56.623 1.00 19.05 106 VAL A N 1
ATOM 798 C CA . VAL A 1 106 ? 25.114 28.732 58.075 1.00 19.25 106 VAL A CA 1
ATOM 799 C C . VAL A 1 106 ? 23.669 29.105 58.438 1.00 18.35 106 VAL A C 1
ATOM 800 O O . VAL A 1 106 ? 23.062 28.497 59.318 1.00 20.08 106 VAL A O 1
ATOM 804 N N . ILE A 1 107 ? 23.120 30.088 57.731 1.00 18.69 107 ILE A N 1
ATOM 805 C CA . ILE A 1 107 ? 21.734 30.520 57.942 1.00 16.43 107 ILE A CA 1
ATOM 806 C C . ILE A 1 107 ? 20.757 29.371 57.674 1.00 20.31 107 ILE A C 1
ATOM 807 O O . ILE A 1 107 ? 19.841 29.114 58.463 1.00 21.53 107 ILE A O 1
ATOM 812 N N . ILE A 1 108 ? 20.977 28.673 56.563 1.00 19.37 108 ILE A N 1
ATOM 813 C CA . ILE A 1 108 ? 20.181 27.498 56.196 1.00 21.62 108 ILE A CA 1
ATOM 814 C C . ILE A 1 108 ? 20.205 26.436 57.293 1.00 25.52 108 ILE A C 1
ATOM 815 O O . ILE A 1 108 ? 19.170 25.874 57.661 1.00 25.96 108 ILE A O 1
ATOM 820 N N . GLU A 1 109 ? 21.391 26.183 57.826 1.00 21.54 109 GLU A N 1
ATOM 821 C CA . GLU A 1 109 ? 21.548 25.214 58.897 1.00 24.38 109 GLU A CA 1
ATOM 822 C C . GLU A 1 109 ? 20.868 25.672 60.182 1.00 27.12 109 GLU A C 1
ATOM 823 O O . GLU A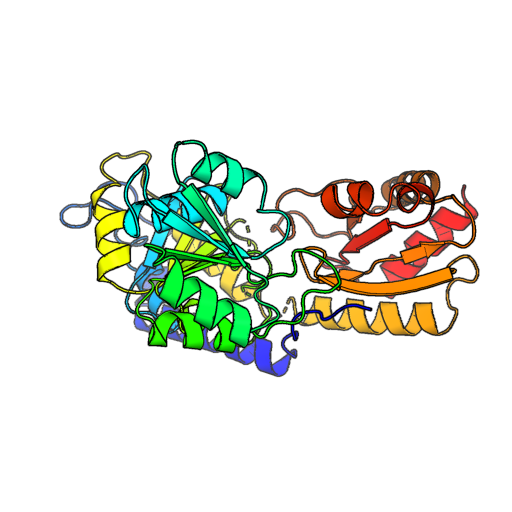 1 109 ? 20.214 24.877 60.862 1.00 28.14 109 GLU A O 1
ATOM 829 N N . GLN A 1 110 ? 21.009 26.954 60.506 1.00 25.08 110 GLN A N 1
ATOM 830 C CA . GLN A 1 110 ? 20.429 27.495 61.729 1.00 25.55 110 GLN A CA 1
ATOM 831 C C . GLN A 1 110 ? 18.891 27.557 61.667 1.00 28.75 110 GLN A C 1
ATOM 832 O O . GLN A 1 110 ? 18.228 27.579 62.705 1.00 33.33 110 GLN A O 1
ATOM 846 N N . GLY A 1 112 ? 17.225 25.151 59.953 1.00 24.75 112 GLY A N 1
ATOM 847 C CA . GLY A 1 112 ? 16.808 23.777 59.741 1.00 28.11 112 GLY A CA 1
ATOM 848 C C . GLY A 1 112 ? 16.054 23.573 58.438 1.00 31.13 112 GLY A C 1
ATOM 849 O O . GLY A 1 112 ? 15.171 22.715 58.347 1.00 32.47 112 GLY A O 1
ATOM 850 N N . LEU A 1 113 ? 16.405 24.357 57.422 1.00 29.22 113 LEU A N 1
ATOM 851 C CA . LEU A 1 113 ? 15.738 24.259 56.131 1.00 27.12 113 LEU A CA 1
ATOM 852 C C . LEU A 1 113 ? 16.149 22.994 55.398 1.00 31.42 113 LEU A C 1
ATOM 853 O O . LEU A 1 113 ? 17.257 22.490 55.575 1.00 32.03 113 LEU A O 1
ATOM 858 N N . THR A 1 114 ? 15.242 22.497 54.569 1.00 30.45 114 THR A N 1
ATOM 859 C CA . THR A 1 114 ? 15.538 21.406 53.658 1.00 29.59 114 THR A CA 1
ATOM 860 C C . THR A 1 114 ? 15.892 22.020 52.314 1.00 29.35 114 THR A C 1
ATOM 861 O O . THR A 1 114 ? 15.136 22.833 51.788 1.00 30.70 114 THR A O 1
ATOM 865 N N . LEU A 1 115 ? 17.044 21.654 51.767 1.00 27.84 115 LEU A N 1
ATOM 866 C CA . LEU A 1 115 ? 17.457 22.197 50.475 1.00 24.43 115 LEU A CA 1
ATOM 867 C C . LEU A 1 115 ? 16.987 21.328 49.312 1.00 27.79 115 LEU A C 1
ATOM 868 O O . LEU A 1 115 ? 17.076 20.095 49.351 1.00 30.34 115 LEU A O 1
ATOM 873 N N . ILE A 1 116 ? 16.471 21.989 48.283 1.00 30.16 116 ILE A N 1
ATOM 874 C CA . ILE A 1 116 ? 16.135 21.337 47.026 1.00 28.36 116 ILE A CA 1
ATOM 875 C C . ILE A 1 116 ? 17.057 21.941 45.981 1.00 31.34 116 ILE A C 1
ATOM 876 O O . ILE A 1 116 ? 17.090 23.157 45.806 1.00 29.62 116 ILE A O 1
ATOM 881 N N . THR A 1 117 ? 17.804 21.093 45.290 1.00 31.10 117 THR A N 1
ATOM 882 C CA . THR A 1 117 ? 18.848 21.564 44.394 1.00 29.43 117 THR A CA 1
ATOM 883 C C . THR A 1 117 ? 18.496 21.271 42.937 1.00 32.60 117 THR A C 1
ATOM 884 O O . THR A 1 117 ? 17.967 20.208 42.624 1.00 32.50 117 THR A O 1
ATOM 888 N N . VAL A 1 118 ? 18.789 22.222 42.056 1.00 29.32 118 VAL A N 1
ATOM 889 C CA . VAL A 1 118 ? 18.620 22.027 40.620 1.00 29.53 118 VAL A CA 1
ATOM 890 C C . VAL A 1 118 ? 19.592 22.949 39.880 1.00 29.48 118 VAL A C 1
ATOM 891 O O . VAL A 1 118 ? 19.993 23.989 40.404 1.00 26.56 118 VAL A O 1
ATOM 895 N N . ASP A 1 119 ? 19.991 22.556 38.674 1.00 29.16 119 ASP A N 1
ATOM 896 C CA . ASP A 1 119 ? 20.900 23.366 37.864 1.00 27.97 119 ASP A CA 1
ATOM 897 C C . ASP A 1 119 ? 20.148 24.551 37.247 1.00 26.67 119 ASP A C 1
ATOM 898 O O . ASP A 1 119 ? 19.377 24.368 36.310 1.00 29.78 119 ASP A O 1
ATOM 903 N N . PHE A 1 120 ? 20.371 25.762 37.759 1.00 25.78 120 PHE A N 1
ATOM 904 C CA . PHE A 1 120 ? 19.698 26.949 37.221 1.00 29.54 120 PHE A CA 1
ATOM 905 C C . PHE A 1 120 ? 20.089 27.214 35.766 1.00 30.54 120 PHE A C 1
ATOM 906 O O . PHE A 1 120 ? 19.454 28.015 35.081 1.00 31.14 120 PHE A O 1
ATOM 914 N N . ASN A 1 121 ? 21.146 26.554 35.301 1.00 27.19 121 ASN A N 1
ATOM 915 C CA . ASN A 1 121 ? 21.607 26.725 33.929 1.00 30.08 121 ASN A CA 1
ATOM 916 C C . ASN A 1 121 ? 20.721 25.958 32.956 1.00 34.00 121 ASN A C 1
ATOM 917 O O . ASN A 1 121 ? 20.841 26.108 31.740 1.00 40.70 121 ASN A O 1
ATOM 922 N N . ASP A 1 122 ? 19.838 25.129 33.508 1.00 29.88 122 ASP A N 1
ATOM 923 C CA . ASP A 1 122 ? 18.890 24.349 32.721 1.00 31.42 122 ASP A CA 1
ATOM 924 C C . ASP A 1 122 ? 17.490 24.760 33.149 1.00 33.55 122 ASP A C 1
ATOM 925 O O . ASP A 1 122 ? 16.961 24.237 34.129 1.00 33.61 122 ASP A O 1
ATOM 930 N N . LEU A 1 123 ? 16.894 25.699 32.419 1.00 35.07 123 LEU A N 1
ATOM 931 C CA . LEU A 1 123 ? 15.590 26.235 32.792 1.00 33.10 123 LEU A CA 1
ATOM 932 C C . LEU A 1 123 ? 14.496 25.168 32.763 1.00 31.77 123 LEU A C 1
ATOM 933 O O . LEU A 1 123 ? 13.548 25.224 33.544 1.00 39.87 123 LEU A O 1
ATOM 938 N N . SER A 1 124 ? 14.632 24.199 31.864 1.00 35.76 124 SER A N 1
ATOM 939 C CA . SER A 1 124 ? 13.662 23.114 31.770 1.00 40.23 124 SER A CA 1
ATOM 940 C C . SER A 1 124 ? 13.670 22.270 33.040 1.00 41.31 124 SER A C 1
ATOM 941 O O . SER A 1 124 ? 12.613 21.923 33.574 1.00 39.66 124 SER A O 1
ATOM 944 N N . ALA A 1 125 ? 14.867 21.938 33.515 1.00 40.24 125 ALA A N 1
ATOM 945 C CA . ALA A 1 125 ? 15.017 21.179 34.751 1.00 39.66 125 ALA A CA 1
ATOM 946 C C . ALA A 1 125 ? 14.536 22.005 35.943 1.00 35.47 125 ALA A C 1
ATOM 947 O O . ALA A 1 125 ? 13.856 21.487 36.832 1.00 36.36 125 ALA A O 1
ATOM 949 N N . LEU A 1 126 ? 14.888 23.289 35.950 1.00 32.94 126 LEU A N 1
ATOM 950 C CA . LEU A 1 126 ? 14.428 24.205 36.989 1.00 30.90 126 LEU A CA 1
ATOM 951 C C . LEU A 1 126 ? 12.907 24.148 37.107 1.00 34.53 126 LEU A C 1
ATOM 952 O O . LEU A 1 126 ? 12.364 23.968 38.197 1.00 33.79 126 LEU A O 1
ATOM 957 N N . LYS A 1 127 ? 12.230 24.284 35.972 1.00 40.44 127 LYS A N 1
ATOM 958 C CA . LYS A 1 127 ? 10.773 24.283 35.947 1.00 38.93 127 LYS A CA 1
ATOM 959 C C . LYS A 1 127 ? 10.189 22.948 36.409 1.00 38.51 127 LYS A C 1
ATOM 960 O O . LYS A 1 127 ? 9.203 22.918 37.148 1.00 40.42 127 LYS A O 1
ATOM 966 N N . GLN A 1 128 ? 10.799 21.845 35.983 1.00 36.25 128 GLN A N 1
ATOM 967 C CA . GLN A 1 128 ? 10.314 20.524 36.375 1.00 40.84 128 GLN A CA 1
ATOM 968 C C . GLN A 1 128 ? 10.478 20.295 37.873 1.00 40.59 128 GLN A C 1
ATOM 969 O O . GLN A 1 128 ? 9.557 19.828 38.537 1.00 40.33 128 GLN A O 1
ATOM 975 N N . VAL A 1 129 ? 11.648 20.640 38.402 1.00 38.00 129 VAL A N 1
ATOM 976 C CA . VAL A 1 129 ? 11.924 20.428 39.819 1.00 36.88 129 VAL A CA 1
ATOM 977 C C . VAL A 1 129 ? 10.993 21.265 40.690 1.00 35.63 129 VAL A C 1
ATOM 978 O O . VAL A 1 129 ? 10.488 20.797 41.710 1.00 38.14 129 VAL A O 1
ATOM 982 N N . VAL A 1 130 ? 10.753 22.500 40.272 1.00 36.80 130 VAL A N 1
ATOM 983 C CA . VAL A 1 130 ? 9.876 23.383 41.023 1.00 38.94 130 VAL A CA 1
ATOM 984 C C . VAL A 1 130 ? 8.450 22.819 41.067 1.00 43.58 130 VAL A C 1
ATOM 985 O O . VAL A 1 130 ? 7.812 22.798 42.121 1.00 46.15 130 VAL A O 1
ATOM 989 N N . ASP A 1 131 ? 7.967 22.330 39.931 1.00 42.62 131 ASP A N 1
ATOM 990 C CA . ASP A 1 131 ? 6.627 21.751 39.873 1.00 44.39 131 ASP A CA 1
ATOM 991 C C . ASP A 1 131 ? 6.519 20.472 40.705 1.00 45.44 131 ASP A C 1
ATOM 992 O O . ASP A 1 131 ? 5.519 20.253 41.385 1.00 45.20 131 ASP A O 1
ATOM 997 N N . GLU A 1 132 ? 7.559 19.643 40.664 1.00 46.31 132 GLU A N 1
ATOM 998 C CA . GLU A 1 132 ? 7.552 18.359 41.364 1.00 47.98 132 GLU A CA 1
ATOM 999 C C . GLU A 1 132 ? 7.800 18.470 42.869 1.00 47.66 132 GLU A C 1
ATOM 1000 O O . GLU A 1 132 ? 7.103 17.834 43.665 1.00 48.26 132 GLU A O 1
ATOM 1006 N N . GLN A 1 133 ? 8.796 19.267 43.252 1.00 40.11 133 GLN A N 1
ATOM 1007 C CA . GLN A 1 133 ? 9.255 19.329 44.641 1.00 41.76 133 GLN A CA 1
ATOM 1008 C C . GLN A 1 133 ? 8.589 20.436 45.467 1.00 38.92 133 GLN A C 1
ATOM 1009 O O . GLN A 1 133 ? 8.694 20.444 46.695 1.00 40.33 133 GLN A O 1
ATOM 1015 N N . GLN A 1 134 ? 7.927 21.367 44.786 1.00 35.59 134 GLN A N 1
ATOM 1016 C CA . GLN A 1 134 ? 7.175 22.445 45.438 1.00 38.17 134 GLN A CA 1
ATOM 1017 C C . GLN A 1 134 ? 7.936 23.193 46.538 1.00 33.70 134 GLN A C 1
ATOM 1018 O O . GLN A 1 134 ? 7.517 23.184 47.696 1.00 35.35 134 GLN A O 1
ATOM 1024 N N . PRO A 1 135 ? 9.050 23.850 46.185 1.00 31.38 135 PRO A N 1
ATOM 1025 C CA . PRO A 1 135 ? 9.785 24.563 47.233 1.00 28.38 135 PRO A CA 1
ATOM 1026 C C . PRO A 1 135 ? 8.952 25.711 47.791 1.00 31.25 135 PRO A C 1
ATOM 1027 O O . PRO A 1 135 ? 8.108 26.255 47.079 1.00 32.10 135 PRO A O 1
ATOM 1031 N N . ASP A 1 136 ? 9.170 26.058 49.053 1.00 29.53 136 ASP A N 1
ATOM 1032 C CA . ASP A 1 136 ? 8.445 27.164 49.670 1.00 27.80 136 ASP A CA 1
ATOM 1033 C C . ASP A 1 136 ? 9.021 28.529 49.291 1.00 25.92 136 ASP A C 1
ATOM 1034 O O . ASP A 1 136 ? 8.312 29.543 49.313 1.00 26.27 136 ASP A O 1
ATOM 1039 N N . ALA A 1 137 ? 10.308 28.551 48.950 1.00 25.83 137 ALA A N 1
ATOM 1040 C CA . ALA A 1 137 ? 10.960 29.754 48.463 1.00 22.45 137 ALA A CA 1
ATOM 1041 C C . ALA A 1 137 ? 12.212 29.358 47.685 1.00 22.92 137 ALA A C 1
ATOM 1042 O O . ALA A 1 137 ? 12.610 28.184 47.685 1.00 22.14 137 ALA A O 1
ATOM 1044 N N . ALA A 1 138 ? 12.820 30.334 47.017 1.00 20.27 138 ALA A N 1
ATOM 1045 C CA . ALA A 1 138 ? 14.056 30.107 46.276 1.00 20.10 138 ALA A CA 1
ATOM 1046 C C . ALA A 1 138 ? 15.071 31.200 46.575 1.00 23.02 138 ALA A C 1
ATOM 1047 O O . ALA A 1 138 ? 14.708 32.353 46.784 1.00 20.99 138 ALA A O 1
ATOM 1049 N N . LEU A 1 139 ? 16.344 30.826 46.595 1.00 19.08 139 LEU A N 1
ATOM 1050 C CA . LEU A 1 139 ? 17.423 31.794 46.705 1.00 18.62 139 LEU A CA 1
ATOM 1051 C C . LEU A 1 139 ? 18.236 31.736 45.426 1.00 18.76 139 LEU A C 1
ATOM 1052 O O . LEU A 1 139 ? 18.616 30.660 44.966 1.00 19.74 139 LEU A O 1
ATOM 1057 N N . VAL A 1 140 ? 18.505 32.898 44.844 1.00 19.92 140 VAL A N 1
ATOM 1058 C CA . VAL A 1 140 ? 19.288 32.942 43.617 1.00 18.96 140 VAL A CA 1
ATOM 1059 C C . VAL A 1 140 ? 20.476 33.867 43.816 1.00 20.26 140 VAL A C 1
ATOM 1060 O O . VAL A 1 140 ? 20.306 35.025 44.201 1.00 19.00 140 VAL A O 1
ATOM 1064 N N . GLN A 1 141 ? 21.683 33.360 43.577 1.00 18.65 141 GLN A N 1
ATOM 1065 C CA . GLN A 1 141 ? 22.857 34.225 43.681 1.00 15.77 141 GLN A CA 1
ATOM 1066 C C . GLN A 1 141 ? 23.071 34.958 42.366 1.00 16.07 141 GLN A C 1
ATOM 1067 O O . GLN A 1 141 ? 23.015 34.362 41.292 1.00 18.48 141 GLN A O 1
ATOM 1073 N N . HIS A 1 142 ? 23.320 36.263 42.459 1.00 17.18 142 HIS A N 1
ATOM 1074 C CA . HIS A 1 142 ? 23.527 37.084 41.274 1.00 15.92 142 HIS A CA 1
ATOM 1075 C C . HIS A 1 142 ? 24.912 36.832 40.654 1.00 17.97 142 HIS A C 1
ATOM 1076 O O . HIS A 1 142 ? 25.026 36.509 39.468 1.00 18.70 142 HIS A O 1
ATOM 1083 N N . THR A 1 143 ? 25.965 36.975 41.454 1.00 17.67 143 THR A N 1
ATOM 1084 C CA . THR A 1 143 ? 27.307 36.684 40.958 1.00 16.77 143 THR A CA 1
ATOM 1085 C C . THR A 1 143 ? 27.475 35.188 40.705 1.00 17.64 143 THR A C 1
ATOM 1086 O O . THR A 1 143 ? 26.692 34.374 41.189 1.00 18.90 143 THR A O 1
ATOM 1090 N N . ARG A 1 144 ? 28.513 34.850 39.954 1.00 18.24 144 ARG A N 1
ATOM 1091 C CA . ARG A 1 144 ? 28.780 33.467 39.570 1.00 19.08 144 ARG A CA 1
ATOM 1092 C C . ARG A 1 144 ? 29.411 32.634 40.685 1.00 21.18 144 ARG A C 1
ATOM 1093 O O . ARG A 1 144 ? 30.429 33.013 41.268 1.00 21.98 144 ARG A O 1
ATOM 1101 N N . GLN A 1 145 ? 28.829 31.465 40.941 1.00 19.95 145 GLN A N 1
ATOM 1102 C CA . GLN A 1 145 ? 29.316 30.571 41.987 1.00 21.53 145 GLN A CA 1
ATOM 1103 C C . GLN A 1 145 ? 30.364 29.596 41.472 1.00 29.11 145 GLN A C 1
ATOM 1104 O O . GLN A 1 145 ? 31.123 29.013 42.250 1.00 26.52 145 GLN A O 1
ATOM 1110 N N . GLN A 1 146 ? 30.395 29.415 40.157 1.00 26.47 146 GLN A N 1
ATOM 1111 C CA . GLN A 1 146 ? 31.357 28.528 39.527 1.00 27.43 146 GLN A CA 1
ATOM 1112 C C . GLN A 1 146 ? 31.497 28.982 38.081 1.00 30.26 146 GLN A C 1
ATOM 1113 O O . GLN A 1 146 ? 30.573 29.601 37.543 1.00 28.82 146 GLN A O 1
ATOM 1119 N N . PRO A 1 147 ? 32.657 28.715 37.459 1.00 28.67 147 PRO A N 1
ATOM 1120 C CA . PRO A 1 147 ? 32.984 29.264 36.135 1.00 29.53 147 PRO A CA 1
ATOM 1121 C C . PRO A 1 147 ? 31.945 28.960 35.063 1.00 30.63 147 PRO A C 1
ATOM 1122 O O . PRO A 1 147 ? 31.708 29.789 34.184 1.00 28.01 147 PRO A O 1
ATOM 1126 N N . GLN A 1 148 ? 31.334 27.784 35.138 1.00 26.81 148 GLN A N 1
ATOM 1127 C CA . GLN A 1 148 ? 30.389 27.348 34.116 1.00 31.50 148 GLN A CA 1
ATOM 1128 C C . GLN A 1 148 ? 28.999 27.978 34.217 1.00 30.55 148 GLN A C 1
ATOM 1129 O O . GLN A 1 148 ? 28.173 27.772 33.329 1.00 31.22 148 GLN A O 1
ATOM 1135 N N . ASP A 1 149 ? 28.728 28.727 35.285 1.00 26.67 149 ASP A N 1
ATOM 1136 C CA . ASP A 1 149 ? 27.403 29.326 35.447 1.00 26.95 149 ASP A CA 1
ATOM 1137 C C . ASP A 1 149 ? 27.170 30.463 34.454 1.00 26.65 149 ASP A C 1
ATOM 1138 O O . ASP A 1 149 ? 27.928 31.438 34.408 1.00 24.88 149 ASP A O 1
ATOM 1143 N N . SER A 1 150 ? 26.102 30.337 33.674 1.00 25.98 150 SER A N 1
ATOM 1144 C CA . SER A 1 150 ? 25.843 31.255 32.574 1.00 24.88 150 SER A CA 1
ATOM 1145 C C . SER A 1 150 ? 24.404 31.728 32.564 1.00 27.41 150 SER A C 1
ATOM 1146 O O . SER A 1 150 ? 23.987 32.421 31.644 1.00 27.41 150 SER A O 1
ATOM 1149 N N . TYR A 1 151 ? 23.640 31.354 33.580 1.00 26.99 151 TYR A N 1
ATOM 1150 C CA . TYR A 1 151 ? 22.227 31.696 33.577 1.00 25.69 151 TYR A CA 1
ATOM 1151 C C . TYR A 1 151 ? 21.960 33.196 33.638 1.00 26.79 151 TYR A C 1
ATOM 1152 O O . TYR A 1 151 ? 22.746 33.960 34.205 1.00 23.95 151 TYR A O 1
ATOM 1161 N N . VAL A 1 152 ? 20.856 33.601 33.018 1.00 26.13 152 VAL A N 1
ATOM 1162 C CA . VAL A 1 152 ? 20.398 34.985 33.060 1.00 22.79 152 VAL A CA 1
ATOM 1163 C C . VAL A 1 152 ? 19.492 35.149 34.268 1.00 22.92 152 VAL A C 1
ATOM 1164 O O . VAL A 1 152 ? 18.477 34.457 34.379 1.00 24.76 152 VAL A O 1
ATOM 1168 N N . LEU A 1 153 ? 19.870 36.046 35.177 1.00 22.03 153 LEU A N 1
ATOM 1169 C CA . LEU A 1 153 ? 19.133 36.248 36.422 1.00 22.13 153 LEU A CA 1
ATOM 1170 C C . LEU A 1 153 ? 17.633 36.419 36.193 1.00 23.50 153 LEU A C 1
ATOM 1171 O O . LEU A 1 153 ? 16.820 35.719 36.808 1.00 22.94 153 LEU A O 1
ATOM 1176 N N . ALA A 1 154 ? 17.274 37.330 35.291 1.00 21.58 154 ALA A N 1
ATOM 1177 C CA . ALA A 1 154 ? 15.870 37.649 35.028 1.00 23.02 154 ALA A CA 1
ATOM 1178 C C . ALA A 1 154 ? 15.067 36.434 34.566 1.00 23.94 154 ALA A C 1
ATOM 1179 O O . ALA A 1 154 ? 13.888 36.295 34.899 1.00 28.23 154 ALA A O 1
ATOM 1181 N N . ASP A 1 155 ? 15.708 35.551 33.806 1.00 24.36 155 ASP A N 1
ATOM 1182 C CA . ASP A 1 155 ? 15.021 34.377 33.278 1.00 27.13 155 ASP A CA 1
ATOM 1183 C C . ASP A 1 155 ? 14.776 33.328 34.356 1.00 29.99 155 ASP A C 1
ATOM 1184 O O . ASP A 1 155 ? 13.729 32.674 34.374 1.00 26.43 155 ASP A O 1
ATOM 1189 N N . VAL A 1 156 ? 15.736 33.171 35.259 1.00 26.29 156 VAL A N 1
ATOM 1190 C CA . VAL A 1 156 ? 15.553 32.263 36.381 1.00 26.91 156 VAL A CA 1
ATOM 1191 C C . VAL A 1 156 ? 14.429 32.785 37.273 1.00 25.24 156 VAL A C 1
ATOM 1192 O O . VAL A 1 156 ? 13.554 32.025 37.705 1.00 24.54 156 VAL A O 1
ATOM 1196 N N . LEU A 1 157 ? 14.450 34.092 37.531 1.00 22.02 157 LEU A N 1
ATOM 1197 C CA . LEU A 1 157 ? 13.417 34.730 38.343 1.00 22.52 157 LEU A CA 1
ATOM 1198 C C . LEU A 1 157 ? 12.031 34.630 37.709 1.00 26.06 157 LEU A C 1
ATOM 1199 O O . LEU A 1 157 ? 11.050 34.377 38.407 1.00 28.41 157 LEU A O 1
ATOM 1204 N N . ALA A 1 158 ? 11.957 34.823 36.394 1.00 24.10 158 ALA A N 1
ATOM 1205 C CA . ALA A 1 158 ? 10.691 34.723 35.678 1.00 28.73 158 ALA A CA 1
ATOM 1206 C C . ALA A 1 158 ? 10.095 33.325 35.813 1.00 3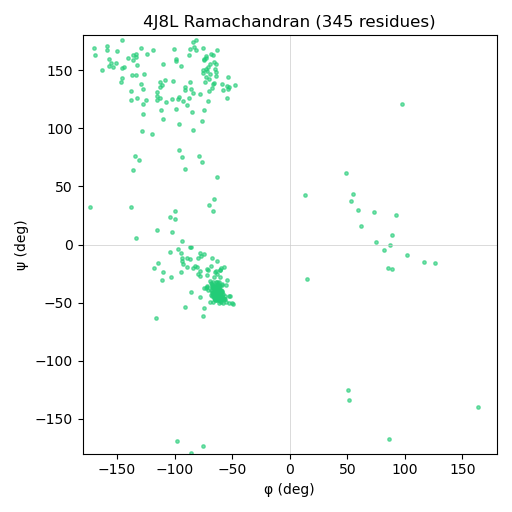1.18 158 ALA A C 1
ATOM 1207 O O . ALA A 1 158 ? 8.892 33.169 36.017 1.00 30.00 158 ALA A O 1
ATOM 1209 N N . THR A 1 159 ? 10.948 32.311 35.709 1.00 29.63 159 THR A N 1
ATOM 1210 C CA . THR A 1 159 ? 10.503 30.932 35.845 1.00 29.11 159 THR A CA 1
ATOM 1211 C C . THR A 1 159 ? 9.914 30.699 37.228 1.00 29.66 159 THR A C 1
ATOM 1212 O O . THR A 1 159 ? 8.851 30.084 37.367 1.00 33.83 159 THR A O 1
ATOM 1216 N N . LEU A 1 160 ? 10.603 31.208 38.243 1.00 27.51 160 LEU A N 1
ATOM 1217 C CA . LEU A 1 160 ? 10.179 31.041 39.625 1.00 27.31 160 LEU A CA 1
ATOM 1218 C C . LEU A 1 160 ? 8.866 31.758 39.889 1.00 32.39 160 LEU A C 1
ATOM 1219 O O . LEU A 1 160 ? 7.976 31.217 40.548 1.00 31.69 160 LEU A O 1
ATOM 1224 N N . ARG A 1 161 ? 8.751 32.975 39.368 1.00 31.10 161 ARG A N 1
ATOM 1225 C CA . ARG A 1 161 ? 7.535 33.760 39.537 1.00 34.30 161 ARG A CA 1
ATOM 1226 C C . ARG A 1 161 ? 6.336 33.086 38.876 1.00 32.85 161 ARG A C 1
ATOM 1227 O O . ARG A 1 161 ? 5.236 33.091 39.427 1.00 37.55 161 ARG A O 1
ATOM 1235 N N . ALA A 1 162 ? 6.552 32.503 37.700 1.00 29.08 162 ALA A N 1
ATOM 1236 C CA . ALA A 1 162 ? 5.474 31.821 36.980 1.00 30.03 162 ALA A CA 1
ATOM 1237 C C . ALA A 1 162 ? 4.941 30.649 37.790 1.00 39.63 162 ALA A C 1
ATOM 1238 O O . ALA A 1 162 ? 3.750 30.357 37.759 1.00 37.06 162 ALA A O 1
ATOM 1240 N N . ALA A 1 163 ? 5.831 29.987 38.521 1.00 34.82 163 ALA A N 1
ATOM 1241 C CA . ALA A 1 163 ? 5.450 28.848 39.343 1.00 35.90 163 ALA A CA 1
ATOM 1242 C C . ALA A 1 163 ? 4.971 29.285 40.726 1.00 37.50 163 ALA A C 1
ATOM 1243 O O . ALA A 1 163 ? 4.564 28.459 41.544 1.00 44.27 163 ALA A O 1
ATOM 1245 N N . GLY A 1 164 ? 5.023 30.587 40.982 1.00 38.04 164 GLY A N 1
ATOM 1246 C CA . GLY A 1 164 ? 4.561 31.135 42.243 1.00 36.57 164 GLY A CA 1
ATOM 1247 C C . GLY A 1 164 ? 5.474 30.853 43.421 1.00 35.74 164 GLY A C 1
ATOM 1248 O O . GLY A 1 164 ? 5.020 30.788 44.561 1.00 39.04 164 GLY A O 1
ATOM 1249 N N . VAL A 1 165 ? 6.765 30.684 43.154 1.00 28.26 165 VAL A N 1
ATOM 1250 C CA . VAL A 1 165 ? 7.726 30.455 44.226 1.00 26.00 165 VAL A CA 1
ATOM 1251 C C . VAL A 1 165 ? 8.423 31.766 44.573 1.00 26.91 165 VAL A C 1
ATOM 1252 O O . VAL A 1 165 ? 9.099 32.341 43.725 1.00 28.03 165 VAL A O 1
ATOM 1256 N N . PRO A 1 166 ? 8.243 32.252 45.815 1.00 27.99 166 PRO A N 1
ATOM 1257 C CA . PRO A 1 166 ? 8.874 33.512 46.230 1.00 26.53 166 PRO A CA 1
ATOM 1258 C C . PRO A 1 166 ? 10.385 33.411 46.099 1.00 25.38 166 PRO A C 1
ATOM 1259 O O . PRO A 1 166 ? 10.955 32.372 46.447 1.00 23.13 166 PRO A O 1
ATOM 1263 N N . ALA A 1 167 ? 11.026 34.464 45.600 1.00 20.20 167 ALA A N 1
ATOM 1264 C CA . ALA A 1 167 ? 12.453 34.405 45.326 1.00 19.72 167 ALA A CA 1
ATOM 1265 C C . ALA A 1 167 ? 13.221 35.553 45.964 1.00 20.18 167 ALA A C 1
ATOM 1266 O O . ALA A 1 167 ? 12.818 36.716 45.880 1.00 19.53 167 ALA A O 1
ATOM 1268 N N . LEU A 1 168 ? 14.335 35.204 46.597 1.00 16.53 168 LEU A N 1
ATOM 1269 C CA . LEU A 1 168 ? 15.264 36.190 47.135 1.00 17.01 168 LEU A CA 1
ATOM 1270 C C . LEU A 1 168 ? 16.544 36.153 46.321 1.00 18.93 168 LEU A C 1
ATOM 1271 O O . LEU A 1 168 ? 17.040 35.077 45.996 1.00 18.49 168 LEU A O 1
ATOM 1276 N N . THR A 1 169 ? 17.094 37.320 45.999 1.00 14.65 169 THR A N 1
ATOM 1277 C CA . THR A 1 169 ? 18.397 37.344 45.355 1.00 16.53 169 THR A CA 1
ATOM 1278 C C . THR A 1 169 ? 19.487 37.853 46.286 1.00 17.24 169 THR A C 1
ATOM 1279 O O . THR A 1 169 ? 19.288 38.779 47.076 1.00 18.62 169 THR A O 1
ATOM 1283 N N . ASP A 1 170 ? 20.645 37.215 46.169 1.00 15.55 170 ASP A N 1
ATOM 1284 C CA . ASP A 1 170 ? 21.877 37.627 46.822 1.00 14.46 170 ASP A CA 1
ATOM 1285 C C . ASP A 1 170 ? 22.623 38.430 45.767 1.00 13.87 170 ASP A C 1
ATOM 1286 O O . ASP A 1 170 ? 23.209 37.869 44.848 1.00 17.92 170 ASP A O 1
ATOM 1291 N N . ASP A 1 171 ? 22.603 39.752 45.902 1.00 15.41 171 ASP A N 1
ATOM 1292 C CA . ASP A 1 171 ? 23.112 40.644 44.858 1.00 15.26 171 ASP A CA 1
ATOM 1293 C C . ASP A 1 171 ? 24.494 41.204 45.174 1.00 15.77 171 ASP A C 1
ATOM 1294 O O . ASP A 1 171 ? 24.956 42.125 44.491 1.00 16.73 171 ASP A O 1
ATOM 1299 N N . ASN A 1 172 ? 25.148 40.668 46.203 1.00 16.48 172 ASN A N 1
ATOM 1300 C CA . ASN A 1 172 ? 26.474 41.161 46.574 1.00 14.65 172 ASN A CA 1
ATOM 1301 C C . ASN A 1 172 ? 27.462 41.159 45.426 1.00 15.69 172 ASN A C 1
ATOM 1302 O O . ASN A 1 172 ? 27.553 40.178 44.682 1.00 18.10 172 ASN A O 1
ATOM 1307 N N . TYR A 1 173 ? 28.170 42.284 45.297 1.00 13.87 173 TYR A N 1
ATOM 1308 C CA . TYR A 1 173 ? 29.192 42.507 44.264 1.00 18.53 173 TYR A CA 1
ATOM 1309 C C . TYR A 1 173 ? 28.589 42.757 42.878 1.00 17.88 173 TYR A C 1
ATOM 1310 O O . TYR A 1 173 ? 29.311 42.905 41.897 1.00 18.30 173 TYR A O 1
ATOM 1319 N N . ALA A 1 174 ? 27.265 42.789 42.793 1.00 16.19 174 ALA A N 1
ATOM 1320 C CA . ALA A 1 174 ? 26.612 43.136 41.537 1.00 15.35 174 ALA A CA 1
ATOM 1321 C C . ALA A 1 174 ? 25.930 44.506 41.582 1.00 16.83 174 ALA A C 1
ATOM 1322 O O . ALA A 1 174 ? 25.694 45.121 40.541 1.00 15.79 174 ALA A O 1
ATOM 1324 N N . VAL A 1 175 ? 25.586 44.968 42.783 1.00 14.39 175 VAL A N 1
ATOM 1325 C CA . VAL A 1 175 ? 24.796 46.192 42.919 1.00 15.50 175 VAL A CA 1
ATOM 1326 C C . VAL A 1 175 ? 25.560 47.392 42.384 1.00 16.48 175 VAL A C 1
ATOM 1327 O O . VAL A 1 175 ? 26.750 47.553 42.680 1.00 16.37 175 VAL A O 1
ATOM 1339 N N . LYS A 1 177 ? 26.676 47.771 39.557 1.00 16.49 177 LYS A N 1
ATOM 1340 C CA . LYS A 1 177 ? 27.663 47.344 38.573 1.00 17.49 177 LYS A CA 1
ATOM 1341 C C . LYS A 1 177 ? 27.008 46.727 37.335 1.00 19.10 177 LYS A C 1
ATOM 1342 O O . LYS A 1 177 ? 27.665 46.540 36.306 1.00 18.27 177 LYS A O 1
ATOM 1348 N N . VAL A 1 178 ? 25.725 46.393 37.456 1.00 16.00 178 VAL A N 1
ATOM 1349 C CA . VAL A 1 178 ? 24.936 45.857 36.349 1.00 17.61 178 VAL A CA 1
ATOM 1350 C C . VAL A 1 178 ? 23.635 46.633 36.197 1.00 18.03 178 VAL A C 1
ATOM 1351 O O . VAL A 1 178 ? 23.266 47.436 37.064 1.00 18.45 178 VAL A O 1
ATOM 1355 N N . ALA A 1 179 ? 22.935 46.399 35.095 1.00 18.13 179 ALA A N 1
ATOM 1356 C CA . ALA A 1 179 ? 21.731 47.179 34.801 1.00 19.83 179 ALA A CA 1
ATOM 1357 C C . ALA A 1 179 ? 20.597 46.961 35.809 1.00 20.34 179 ALA A C 1
ATOM 1358 O O . ALA A 1 179 ? 19.920 47.916 36.210 1.00 20.34 179 ALA A O 1
ATOM 1360 N N . ARG A 1 180 ? 20.374 45.708 36.201 1.00 20.12 180 ARG A N 1
ATOM 1361 C CA . ARG A 1 180 ? 19.249 45.374 37.074 1.00 18.21 180 ARG A CA 1
ATOM 1362 C C . ARG A 1 180 ? 19.635 44.376 38.164 1.00 20.35 180 ARG A C 1
ATOM 1363 O O . ARG A 1 180 ? 20.126 43.292 37.864 1.00 19.22 180 ARG A O 1
ATOM 1371 N N . ILE A 1 181 ? 19.407 44.739 39.424 1.00 17.89 181 ILE A N 1
ATOM 1372 C CA . ILE A 1 181 ? 19.534 43.774 40.513 1.00 16.03 181 ILE A CA 1
ATOM 1373 C C . ILE A 1 181 ? 18.239 42.972 40.641 1.00 16.57 181 ILE A C 1
ATOM 1374 O O . ILE A 1 181 ? 17.265 43.256 39.949 1.00 17.49 181 ILE A O 1
ATOM 1379 N N . GLY A 1 182 ? 18.232 41.972 41.517 1.00 16.67 182 GLY A N 1
ATOM 1380 C CA . GLY A 1 182 ? 17.128 41.013 41.585 1.00 17.70 182 GLY A CA 1
ATOM 1381 C C . GLY A 1 182 ? 15.739 41.633 41.656 1.00 18.73 182 GLY A C 1
ATOM 1382 O O . GLY A 1 182 ? 14.856 41.270 40.879 1.00 18.71 182 GLY A O 1
ATOM 1383 N N . CYS A 1 183 ? 15.537 42.575 42.574 1.00 19.04 183 CYS A N 1
ATOM 1384 C CA . CYS A 1 183 ? 14.212 43.178 42.741 1.00 17.91 183 CYS A CA 1
ATOM 1385 C C . CYS A 1 183 ? 13.786 44.018 41.540 1.00 19.67 183 CYS A C 1
ATOM 1386 O O . CYS A 1 183 ? 12.625 44.417 41.444 1.00 25.09 183 CYS A O 1
ATOM 1389 N N . GLU A 1 184 ? 14.719 44.294 40.635 1.00 19.37 184 GLU A N 1
ATOM 1390 C CA . GLU A 1 184 ? 14.409 45.062 39.435 1.00 19.31 184 GLU A CA 1
ATOM 1391 C C . GLU A 1 184 ? 14.093 44.160 38.251 1.00 23.40 184 GLU A C 1
ATOM 1392 O O . GLU A 1 184 ? 13.682 44.637 37.194 1.00 24.39 184 GLU A O 1
ATOM 1398 N N . CYS A 1 185 ? 14.289 42.856 38.419 1.00 23.48 185 CYS A N 1
ATOM 1399 C CA . CYS A 1 185 ? 14.011 41.936 37.320 1.00 24.18 185 CYS A CA 1
ATOM 1400 C C . CYS A 1 185 ? 13.304 40.647 37.751 1.00 28.57 185 CYS A C 1
ATOM 1401 O O . CYS A 1 185 ? 13.497 39.582 37.151 1.00 26.08 185 CYS A O 1
ATOM 1404 N N . GLY A 1 186 ? 12.474 40.745 38.784 1.00 23.22 186 GLY A N 1
ATOM 1405 C CA . GLY A 1 186 ? 11.589 39.645 39.117 1.00 25.53 186 GLY A CA 1
ATOM 1406 C C . GLY A 1 186 ? 11.598 39.094 40.532 1.00 26.95 186 GLY A C 1
ATOM 1407 O O . GLY A 1 186 ? 10.675 38.376 40.916 1.00 25.53 186 GLY A O 1
ATOM 1408 N N . ALA A 1 187 ? 12.626 39.409 41.309 1.00 22.39 187 ALA A N 1
ATOM 1409 C CA . ALA A 1 187 ? 12.728 38.890 42.671 1.00 22.63 187 ALA A CA 1
ATOM 1410 C C . ALA A 1 187 ? 11.776 39.603 43.624 1.00 20.84 187 ALA A C 1
ATOM 1411 O O . ALA A 1 187 ? 11.460 40.791 43.448 1.00 22.14 187 ALA A O 1
ATOM 1413 N N . ASN A 1 188 ? 11.327 38.886 44.644 1.00 20.13 188 ASN A N 1
ATOM 1414 C CA . ASN A 1 188 ? 10.512 39.508 45.676 1.00 19.96 188 ASN A CA 1
ATOM 1415 C C . ASN A 1 188 ? 11.330 40.425 46.570 1.00 19.67 188 ASN A C 1
ATOM 1416 O O . ASN A 1 188 ? 10.841 41.460 46.984 1.00 20.11 188 ASN A O 1
ATOM 1421 N N . VAL A 1 189 ? 12.571 40.041 46.859 1.00 18.10 189 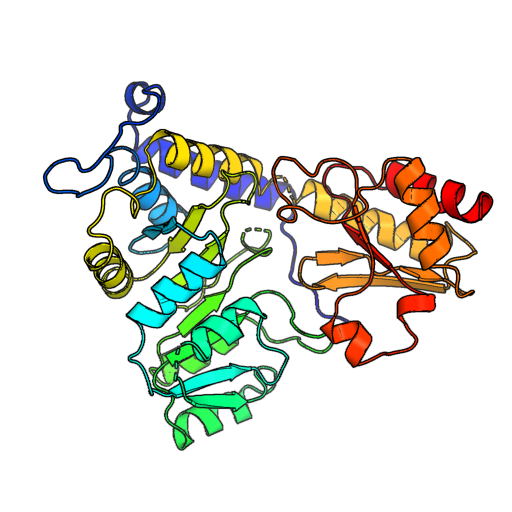VAL A N 1
ATOM 1422 C CA . VAL A 1 189 ? 13.511 40.948 47.520 1.00 17.03 189 VAL A CA 1
ATOM 1423 C C . VAL A 1 189 ? 14.929 40.718 47.035 1.00 17.14 189 VAL A C 1
ATOM 1424 O O . VAL A 1 189 ? 15.327 39.573 46.764 1.00 18.78 189 VAL A O 1
ATOM 1428 N N . SER A 1 190 ? 15.662 41.823 46.916 1.00 15.89 190 SER A N 1
ATOM 1429 C CA . SER A 1 190 ? 17.113 41.828 46.746 1.00 15.23 190 SER A CA 1
ATOM 1430 C C . SER A 1 190 ? 17.784 41.979 48.098 1.00 18.17 190 SER A C 1
ATOM 1431 O O . SER A 1 190 ? 17.207 42.548 49.021 1.00 16.42 190 SER A O 1
ATOM 1434 N N . THR A 1 191 ? 19.014 41.484 48.219 1.00 15.62 191 THR A N 1
ATOM 1435 C CA . THR A 1 191 ? 19.778 41.708 49.438 1.00 13.84 191 THR A CA 1
ATOM 1436 C C . THR A 1 191 ? 21.212 42.068 49.079 1.00 16.42 191 THR A C 1
ATOM 1437 O O . THR A 1 191 ? 21.758 41.569 48.098 1.00 15.52 191 THR A O 1
ATOM 1441 N N . PHE A 1 192 ? 21.822 42.931 49.878 1.00 13.78 192 PHE A N 1
ATOM 1442 C CA . PHE A 1 192 ? 23.236 43.249 49.683 1.00 16.38 192 PHE A CA 1
ATOM 1443 C C . PHE A 1 192 ? 23.882 43.921 50.877 1.00 14.82 192 PHE A C 1
ATOM 1444 O O . PHE A 1 192 ? 23.221 44.637 51.625 1.00 15.82 192 PHE A O 1
ATOM 1452 N N . SER A 1 193 ? 25.186 43.688 51.033 1.00 13.77 193 SER A N 1
ATOM 1453 C CA . SER A 1 193 ? 26.016 44.450 51.962 1.00 13.79 193 SER A CA 1
ATOM 1454 C C . SER A 1 193 ? 26.231 45.883 51.480 1.00 15.31 193 SER A C 1
ATOM 1455 O O . SER A 1 193 ? 26.586 46.109 50.328 1.00 15.99 193 SER A O 1
ATOM 1458 N N . CYS A 1 194 ? 26.031 46.857 52.360 1.00 12.24 194 CYS A N 1
ATOM 1459 C CA . CYS A 1 194 ? 26.395 48.232 52.006 1.00 12.81 194 CYS A CA 1
ATOM 1460 C C . CYS A 1 194 ? 27.883 48.493 52.224 1.00 12.44 194 CYS A C 1
ATOM 1461 O O . CYS A 1 194 ? 28.431 49.432 51.658 1.00 14.73 194 CYS A O 1
ATOM 1464 N N . PHE A 1 195 ? 28.539 47.651 53.020 1.00 12.97 195 PHE A N 1
ATOM 1465 C CA . PHE A 1 195 ? 29.984 47.778 53.252 1.00 12.85 195 PHE A CA 1
ATOM 1466 C C . PHE A 1 195 ? 30.765 47.496 51.952 1.00 13.28 195 PHE A C 1
ATOM 1467 O O . PHE A 1 195 ? 31.858 48.061 51.734 1.00 16.11 195 PHE A O 1
ATOM 1499 N N . LEU A 1 197 ? 29.726 48.475 49.225 1.00 14.32 197 LEU A N 1
ATOM 1500 C CA . LEU A 1 197 ? 29.350 49.591 48.357 1.00 14.07 197 LEU A CA 1
ATOM 1501 C C . LEU A 1 197 ? 29.822 50.929 48.929 1.00 14.61 197 LEU A C 1
ATOM 1502 O O . LEU A 1 197 ? 29.078 51.915 48.913 1.00 15.05 197 LEU A O 1
ATOM 1507 N N . PHE A 1 198 ? 31.055 50.945 49.435 1.00 13.98 198 PHE A N 1
ATOM 1508 C CA . PHE A 1 198 ? 31.691 52.153 49.995 1.00 13.97 198 PHE A CA 1
ATOM 1509 C C . PHE A 1 198 ? 30.945 52.706 51.209 1.00 14.64 198 PHE A C 1
ATOM 1510 O O . PHE A 1 198 ? 31.165 53.855 51.613 1.00 16.60 198 PHE A O 1
ATOM 1518 N N . GLY A 1 199 ? 30.066 51.894 51.789 1.00 13.39 199 GLY A N 1
ATOM 1519 C CA . GLY A 1 199 ? 29.261 52.315 52.921 1.00 15.53 199 GLY A CA 1
ATOM 1520 C C . GLY A 1 199 ? 29.826 51.877 54.258 1.00 14.79 199 GLY A C 1
ATOM 1521 O O . GLY A 1 199 ? 30.958 51.384 54.331 1.00 15.17 199 GLY A O 1
ATOM 1522 N N . PRO A 1 200 ? 29.031 52.029 55.325 1.00 13.39 200 PRO A N 1
ATOM 1523 C CA . PRO A 1 200 ? 29.454 51.775 56.705 1.00 14.34 200 PRO A CA 1
ATOM 1524 C C . PRO A 1 200 ? 29.545 50.285 57.046 1.00 13.08 200 PRO A C 1
ATOM 1525 O O . PRO A 1 200 ? 28.772 49.465 56.542 1.00 15.48 200 PRO A O 1
ATOM 1529 N N . GLU A 1 201 ? 30.495 49.976 57.920 1.00 14.64 201 GLU A N 1
ATOM 1530 C CA . GLU A 1 201 ? 30.607 48.656 58.536 1.00 13.50 201 GLU A CA 1
ATOM 1531 C C . GLU A 1 201 ? 29.272 48.153 59.075 1.00 13.61 201 GLU A C 1
ATOM 1532 O O . GLU A 1 201 ? 28.516 48.901 59.704 1.00 15.43 201 GLU A O 1
ATOM 1538 N N . GLY A 1 202 ? 28.988 46.876 58.831 1.00 13.57 202 GLY A N 1
ATOM 1539 C CA . GLY A 1 202 ? 27.864 46.211 59.469 1.00 13.73 202 GLY A CA 1
ATOM 1540 C C . GLY A 1 202 ? 26.471 46.399 58.895 1.00 15.57 202 GLY A C 1
ATOM 1541 O O . GLY A 1 202 ? 25.521 45.774 59.364 1.00 15.53 202 GLY A O 1
ATOM 1542 N N . VAL A 1 203 ? 26.337 47.254 57.887 1.00 14.64 203 VAL A N 1
ATOM 1543 C CA . VAL A 1 203 ? 25.021 47.614 57.373 1.00 13.08 203 VAL A CA 1
ATOM 1544 C C . VAL A 1 203 ? 24.691 46.892 56.077 1.00 14.70 203 VAL A C 1
ATOM 1545 O O . VAL A 1 203 ? 25.459 46.935 55.116 1.00 14.46 203 VAL A O 1
ATOM 1549 N N . GLY A 1 204 ? 23.548 46.205 56.074 1.00 14.29 204 GLY A N 1
ATOM 1550 C CA . GLY A 1 204 ? 23.058 45.536 54.883 1.00 13.86 204 GLY A CA 1
ATOM 1551 C C . GLY A 1 204 ? 21.717 46.107 54.478 1.00 14.81 204 GLY A C 1
ATOM 1552 O O . GLY A 1 204 ? 21.101 46.846 55.239 1.00 15.26 204 GLY A O 1
ATOM 1553 N N . ALA A 1 205 ? 21.269 45.777 53.271 1.00 14.54 205 ALA A N 1
ATOM 1554 C CA . ALA A 1 205 ? 19.987 46.270 52.776 1.00 15.56 205 ALA A CA 1
ATOM 1555 C C . ALA A 1 205 ? 19.137 45.133 52.244 1.00 18.14 205 ALA A C 1
ATOM 1556 O O . ALA A 1 205 ? 19.642 44.250 51.560 1.00 13.37 205 ALA A O 1
ATOM 1558 N N . VAL A 1 206 ? 17.843 45.160 52.561 1.00 13.36 206 VAL A N 1
ATOM 1559 C CA . VAL A 1 206 ? 16.881 44.290 51.892 1.00 13.95 206 VAL A CA 1
ATOM 1560 C C . VAL A 1 206 ? 15.946 45.218 51.132 1.00 16.06 206 VAL A C 1
ATOM 1561 O O . VAL A 1 206 ? 15.418 46.162 51.704 1.00 15.97 206 VAL A O 1
ATOM 1565 N N . VAL A 1 207 ? 15.755 44.969 49.839 1.00 15.98 207 VAL A N 1
ATOM 1566 C CA . VAL A 1 207 ? 14.989 45.892 49.004 1.00 15.84 207 VAL A CA 1
ATOM 1567 C C . VAL A 1 207 ? 13.987 45.087 48.183 1.00 16.12 207 VAL A C 1
ATOM 1568 O O . VAL A 1 207 ? 14.366 44.142 47.499 1.00 17.54 207 VAL A O 1
ATOM 1572 N N . GLY A 1 208 ? 12.710 45.441 48.253 1.00 17.16 208 GLY A N 1
ATOM 1573 C CA . GLY A 1 208 ? 11.723 44.730 47.460 1.00 20.13 208 GLY A CA 1
ATOM 1574 C C . GLY A 1 208 ? 10.289 44.943 47.892 1.00 18.18 208 GLY A C 1
ATOM 1575 O O . GLY A 1 208 ? 9.900 46.046 48.254 1.00 18.59 208 GLY A O 1
ATOM 1576 N N . ASP A 1 209 ? 9.508 43.871 47.857 1.00 18.92 209 ASP A N 1
ATOM 1577 C CA . ASP A 1 209 ? 8.071 43.944 48.118 1.00 19.97 209 ASP A CA 1
ATOM 1578 C C . ASP A 1 209 ? 7.749 44.351 49.554 1.00 19.79 209 ASP A C 1
ATOM 1579 O O . ASP A 1 209 ? 8.381 43.880 50.505 1.00 19.14 209 ASP A O 1
ATOM 1584 N N . ALA A 1 210 ? 6.748 45.216 49.699 1.00 20.70 210 ALA A N 1
ATOM 1585 C CA . ALA A 1 210 ? 6.347 45.745 50.998 1.00 21.52 210 ALA A CA 1
ATOM 1586 C C . ALA A 1 210 ? 5.936 44.672 52.009 1.00 20.77 210 ALA A C 1
ATOM 1587 O O . ALA A 1 210 ? 6.254 44.784 53.194 1.00 22.39 210 ALA A O 1
ATOM 1589 N N . ASP A 1 211 ? 5.222 43.641 51.563 1.00 22.13 211 ASP A N 1
ATOM 1590 C CA . ASP A 1 211 ? 4.803 42.616 52.517 1.00 24.52 211 ASP A CA 1
ATOM 1591 C C . ASP A 1 211 ? 6.023 41.935 53.156 1.00 22.40 211 ASP A C 1
ATOM 1592 O O . ASP A 1 211 ? 6.043 41.687 54.360 1.00 24.44 211 ASP A O 1
ATOM 1597 N N . VAL A 1 212 ? 7.057 41.690 52.363 1.00 20.55 212 VAL A N 1
ATOM 1598 C CA . VAL A 1 212 ? 8.282 41.108 52.909 1.00 20.19 212 VAL A CA 1
ATOM 1599 C C . VAL A 1 212 ? 9.032 42.082 53.826 1.00 20.45 212 VAL A C 1
ATOM 1600 O O . VAL A 1 212 ? 9.414 41.728 54.944 1.00 19.67 212 VAL A O 1
ATOM 1604 N N . ILE A 1 213 ? 9.245 43.306 53.349 1.00 18.89 213 ILE A N 1
ATOM 1605 C CA . ILE A 1 213 ? 9.948 44.318 54.132 1.00 17.33 213 ILE A CA 1
ATOM 1606 C C . ILE A 1 213 ? 9.230 44.598 55.454 1.00 18.57 213 ILE A C 1
ATOM 1607 O O . ILE A 1 213 ? 9.876 44.747 56.493 1.00 19.16 213 ILE A O 1
ATOM 1612 N N . ASN A 1 214 ? 7.899 44.661 55.414 1.00 19.21 214 ASN A N 1
ATOM 1613 C CA . ASN A 1 214 ? 7.127 44.890 56.630 1.00 21.55 214 ASN A CA 1
ATOM 1614 C C . ASN A 1 214 ? 7.326 43.758 57.639 1.00 22.45 214 ASN A C 1
ATOM 1615 O O . ASN A 1 214 ? 7.408 44.003 58.843 1.00 22.27 214 ASN A O 1
ATOM 1620 N N . ARG A 1 215 ? 7.424 42.524 57.150 1.00 20.72 215 ARG A N 1
ATOM 1621 C CA . ARG A 1 215 ? 7.669 41.402 58.051 1.00 19.52 215 ARG A CA 1
ATOM 1622 C C . ARG A 1 215 ? 9.046 41.518 58.692 1.00 18.55 215 ARG A C 1
ATOM 1623 O O . ARG A 1 215 ? 9.235 41.168 59.858 1.00 21.28 215 ARG A O 1
ATOM 1631 N N . ILE A 1 216 ? 10.007 42.017 57.926 1.00 17.66 216 ILE A N 1
ATOM 1632 C CA . ILE A 1 216 ? 11.340 42.228 58.460 1.00 16.78 216 ILE A CA 1
ATOM 1633 C C . ILE A 1 216 ? 11.319 43.328 59.522 1.00 17.77 216 ILE A C 1
ATOM 1634 O O . ILE A 1 216 ? 11.821 43.145 60.632 1.00 18.44 216 ILE A O 1
ATOM 1639 N N . ARG A 1 217 ? 10.713 44.464 59.194 1.00 19.44 217 ARG A N 1
ATOM 1640 C CA . ARG A 1 217 ? 10.683 45.579 60.142 1.00 22.00 217 ARG A CA 1
ATOM 1641 C C . ARG A 1 217 ? 10.014 45.200 61.468 1.00 19.46 217 ARG A C 1
ATOM 1642 O O . ARG A 1 217 ? 10.433 45.661 62.535 1.00 18.87 217 ARG A O 1
ATOM 1650 N N . ALA A 1 218 ? 9.008 44.332 61.402 1.00 18.38 218 ALA A N 1
ATOM 1651 C CA . ALA A 1 218 ? 8.289 43.909 62.602 1.00 22.23 218 ALA A CA 1
ATOM 1652 C C . ALA A 1 218 ? 9.170 43.147 63.596 1.00 25.50 218 ALA A C 1
ATOM 1653 O O . ALA A 1 218 ? 8.849 43.097 64.784 1.00 27.26 218 ALA A O 1
ATOM 1655 N N . THR A 1 219 ? 10.273 42.563 63.115 1.00 20.55 219 THR A N 1
ATOM 1656 C CA . THR A 1 219 ? 11.178 41.800 63.978 1.00 21.36 219 THR A CA 1
ATOM 1657 C C . THR A 1 219 ? 12.252 42.673 64.598 1.00 18.08 219 THR A C 1
ATOM 1658 O O . THR A 1 219 ? 12.969 42.237 65.498 1.00 20.23 219 THR A O 1
ATOM 1662 N N . LEU A 1 220 ? 12.369 43.905 64.111 1.00 18.01 220 LEU A N 1
ATOM 1663 C CA . LEU A 1 220 ? 13.452 44.796 64.538 1.00 15.87 220 LEU A CA 1
ATOM 1664 C C . LEU A 1 220 ? 13.011 45.629 65.747 1.00 16.21 220 LEU A C 1
ATOM 1665 O O . LEU A 1 220 ? 12.881 46.846 65.672 1.00 16.33 220 LEU A O 1
ATOM 1670 N N . TYR A 1 221 ? 12.766 44.945 66.861 1.00 17.15 221 TYR A N 1
ATOM 1671 C CA . TYR A 1 221 ? 12.210 45.581 68.054 1.00 17.71 221 TYR A CA 1
ATOM 1672 C C . TYR A 1 221 ? 13.183 46.484 68.806 1.00 19.75 221 TYR A C 1
ATOM 1673 O O . TYR A 1 221 ? 12.784 47.513 69.346 1.00 19.44 221 TYR A O 1
ATOM 1682 N N . SER A 1 222 ? 14.445 46.074 68.860 1.00 18.28 222 SER A N 1
ATOM 1683 C CA . SER A 1 222 ? 15.397 46.619 69.825 1.00 17.10 222 SER A CA 1
ATOM 1684 C C . SER A 1 222 ? 16.117 47.870 69.337 1.00 17.67 222 SER A C 1
ATOM 1685 O O . SER A 1 222 ? 16.138 48.163 68.147 1.00 16.94 222 SER A O 1
ATOM 1688 N N . GLY A 1 223 ? 16.710 48.605 70.272 1.00 16.09 223 GLY A N 1
ATOM 1689 C CA . GLY A 1 223 ? 17.567 49.724 69.909 1.00 15.75 223 GLY A CA 1
ATOM 1690 C C . GLY A 1 223 ? 18.742 49.297 69.037 1.00 19.37 223 GLY A C 1
ATOM 1691 O O . GLY A 1 223 ? 19.067 49.955 68.054 1.00 15.63 223 GLY A O 1
ATOM 1692 N N . GLY A 1 224 ? 19.380 48.184 69.381 1.00 15.66 224 GLY A N 1
ATOM 1693 C CA . GLY A 1 224 ? 20.535 47.731 68.630 1.00 18.11 224 GLY A CA 1
ATOM 1694 C C . GLY A 1 224 ? 20.218 47.261 67.225 1.00 19.41 224 GLY A C 1
ATOM 1695 O O . GLY A 1 224 ? 21.099 47.237 66.363 1.00 19.69 224 GLY A O 1
ATOM 1696 N N A SER A 1 225 ? 18.960 46.881 67.000 0.50 15.93 225 SER A N 1
ATOM 1697 N N B SER A 1 225 ? 18.967 46.891 66.974 0.50 15.72 225 SER A N 1
ATOM 1698 C CA A SER A 1 225 ? 18.513 46.374 65.707 0.50 15.78 225 SER A CA 1
ATOM 1699 C CA B SER A 1 225 ? 18.610 46.354 65.669 0.50 15.28 225 SER A CA 1
ATOM 1700 C C A SER A 1 225 ? 18.560 47.454 64.632 0.50 15.38 225 SER A C 1
ATOM 1701 C C B SER A 1 225 ? 18.424 47.449 64.624 0.50 15.90 225 SER A C 1
ATOM 1702 O O A SER A 1 225 ? 18.684 47.154 63.446 0.50 15.79 225 SER A O 1
ATOM 1703 O O B SER A 1 225 ? 18.248 47.149 63.443 0.50 16.83 225 SER A O 1
ATOM 1708 N N . GLN A 1 226 ? 18.450 48.709 65.057 1.00 14.85 226 GLN A N 1
ATOM 1709 C CA . GLN A 1 226 ? 18.290 49.831 64.136 1.00 13.85 226 GLN A CA 1
ATOM 1710 C C . GLN A 1 226 ? 19.597 50.293 63.517 1.00 14.86 226 GLN A C 1
ATOM 1711 O O . GLN A 1 226 ? 20.666 50.172 64.108 1.00 16.50 226 GLN A O 1
ATOM 1717 N N . ILE A 1 227 ? 19.483 50.853 62.323 1.00 13.33 227 ILE A N 1
ATOM 1718 C CA . ILE A 1 227 ? 20.599 51.534 61.686 1.00 14.05 227 ILE A CA 1
ATOM 1719 C C . ILE A 1 227 ? 20.431 53.030 61.971 1.00 17.16 227 ILE A C 1
ATOM 1720 O O . ILE A 1 227 ? 19.369 53.612 61.710 1.00 15.25 227 ILE A O 1
ATOM 1725 N N . GLN A 1 228 ? 21.456 53.662 62.542 1.00 13.60 228 GLN A N 1
ATOM 1726 C CA . GLN A 1 228 ? 21.300 55.065 62.942 1.00 11.30 228 GLN A CA 1
ATOM 1727 C C . GLN A 1 228 ? 21.329 56.006 61.733 1.00 12.79 228 GLN A C 1
ATOM 1728 O O . GLN A 1 228 ? 21.826 55.631 60.668 1.00 14.99 228 GLN A O 1
ATOM 1734 N N . GLY A 1 229 ? 20.773 57.208 61.902 1.00 14.65 229 GLY A N 1
ATOM 1735 C CA . GLY A 1 229 ? 20.651 58.160 60.812 1.00 15.79 229 GLY A CA 1
ATOM 1736 C C . GLY A 1 229 ? 21.970 58.417 60.098 1.00 16.89 229 GLY A C 1
ATOM 1737 O O . GLY A 1 229 ? 22.021 58.431 58.868 1.00 16.40 229 GLY A O 1
ATOM 1738 N N . ALA A 1 230 ? 23.043 58.595 60.863 1.00 16.16 230 ALA A N 1
ATOM 1739 C CA . ALA A 1 230 ? 24.347 58.893 60.268 1.00 17.29 230 ALA A CA 1
ATOM 1740 C C . ALA A 1 230 ? 24.847 57.723 59.415 1.00 16.75 230 ALA A C 1
ATOM 1741 O O . ALA A 1 230 ? 25.433 57.920 58.346 1.00 18.69 230 ALA A O 1
ATOM 1743 N N . GLN A 1 231 ? 24.626 56.506 59.899 1.00 15.61 231 GLN A N 1
ATOM 1744 C CA . GLN A 1 231 ? 24.985 55.319 59.129 1.00 14.37 231 GLN A CA 1
ATOM 1745 C C . GLN A 1 231 ? 24.179 55.250 57.840 1.00 14.39 231 GLN A C 1
ATOM 1746 O O . GLN A 1 231 ? 24.704 54.925 56.776 1.00 12.54 231 GLN A O 1
ATOM 1752 N N . ALA A 1 232 ? 22.890 55.558 57.943 1.00 14.35 232 ALA A N 1
ATOM 1753 C CA . ALA A 1 232 ? 22.022 55.520 56.777 1.00 15.42 232 ALA A CA 1
ATOM 1754 C C . ALA A 1 232 ? 22.492 56.524 55.723 1.00 14.62 232 ALA A C 1
ATOM 1755 O O . ALA A 1 232 ? 22.511 56.214 54.532 1.00 15.06 232 ALA A O 1
ATOM 1757 N N . LEU A 1 233 ? 22.850 57.732 56.158 1.00 13.41 233 LEU A N 1
ATOM 1758 C CA . LEU A 1 233 ? 23.391 58.726 55.234 1.00 15.50 233 LEU A CA 1
ATOM 1759 C C . LEU A 1 233 ? 24.705 58.256 54.610 1.00 16.78 233 LEU A C 1
ATOM 1760 O O . LEU A 1 233 ? 24.967 58.524 53.438 1.00 17.93 233 LEU A O 1
ATOM 1765 N N . GLU A 1 234 ? 25.522 57.540 55.378 1.00 13.25 234 GLU A N 1
ATOM 1766 C CA . GLU A 1 234 ? 26.768 57.013 54.823 1.00 14.04 234 GLU A CA 1
ATOM 1767 C C . GLU A 1 234 ? 26.511 55.954 53.748 1.00 16.05 234 GLU A C 1
ATOM 1768 O O . GLU A 1 234 ? 27.285 55.829 52.792 1.00 16.26 234 GLU A O 1
ATOM 1774 N N . VAL A 1 235 ? 25.426 55.201 53.903 1.00 14.76 235 VAL A N 1
ATOM 1775 C CA . VAL A 1 235 ? 25.036 54.240 52.881 1.00 12.26 235 VAL A CA 1
ATOM 1776 C C . VAL A 1 235 ? 24.762 54.980 51.568 1.00 13.31 235 VAL A C 1
ATOM 1777 O O . VAL A 1 235 ? 25.228 54.571 50.508 1.00 16.18 235 VAL A O 1
ATOM 1781 N N . LEU A 1 236 ? 23.982 56.055 51.632 1.00 13.87 236 LEU A N 1
ATOM 1782 C CA . LEU A 1 236 ? 23.712 56.831 50.424 1.00 14.71 236 LEU A CA 1
ATOM 1783 C C . LEU A 1 236 ? 24.982 57.402 49.812 1.00 16.22 236 LEU A C 1
ATOM 1784 O O . LEU A 1 236 ? 25.149 57.375 48.592 1.00 19.55 236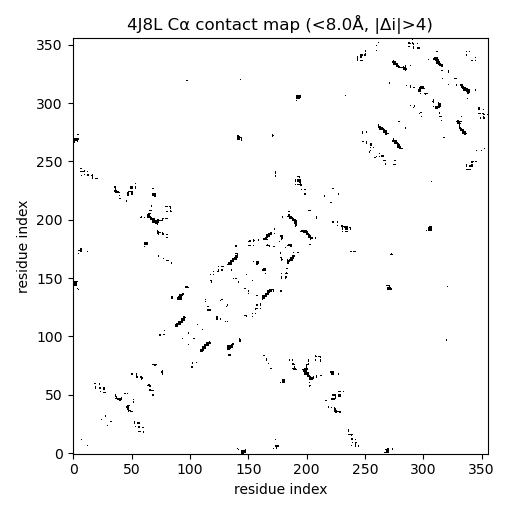 LEU A O 1
ATOM 1789 N N . ARG A 1 237 ? 25.859 57.950 50.652 1.00 16.29 237 ARG A N 1
ATOM 1790 C CA . ARG A 1 237 ? 27.111 58.532 50.168 1.00 19.36 237 ARG A CA 1
ATOM 1791 C C . ARG A 1 237 ? 27.908 57.498 49.384 1.00 17.23 237 ARG A C 1
ATOM 1792 O O . ARG A 1 237 ? 28.409 57.776 48.289 1.00 22.46 237 ARG A O 1
ATOM 1800 N N . GLY A 1 238 ? 28.024 56.301 49.945 1.00 16.23 238 GLY A N 1
ATOM 1801 C CA . GLY A 1 238 ? 28.804 55.265 49.291 1.00 17.35 238 GLY A CA 1
ATOM 1802 C C . GLY A 1 238 ? 28.163 54.845 47.983 1.00 18.20 238 GLY A C 1
ATOM 1803 O O . GLY A 1 238 ? 28.833 54.685 46.960 1.00 17.12 238 GLY A O 1
ATOM 1804 N N . LEU A 1 239 ? 26.846 54.690 48.016 1.00 15.49 239 LEU A N 1
ATOM 1805 C CA . LEU A 1 239 ? 26.102 54.244 46.856 1.00 14.01 239 LEU A CA 1
ATOM 1806 C C . LEU A 1 239 ? 26.159 55.239 45.704 1.00 15.65 239 LEU A C 1
ATOM 1807 O O . LEU A 1 239 ? 26.165 54.836 44.548 1.00 16.94 239 LEU A O 1
ATOM 1812 N N . VAL A 1 240 ? 26.168 56.537 46.013 1.00 14.50 240 VAL A N 1
ATOM 1813 C CA . VAL A 1 240 ? 26.287 57.564 44.975 1.00 13.90 240 VAL A CA 1
ATOM 1814 C C . VAL A 1 240 ? 27.631 57.471 44.243 1.00 16.15 240 VAL A C 1
ATOM 1815 O O . VAL A 1 240 ? 27.705 57.692 43.027 1.00 17.32 240 VAL A O 1
ATOM 1819 N N . PHE A 1 241 ? 28.691 57.136 44.980 1.00 16.71 241 PHE A N 1
ATOM 1820 C CA . PHE A 1 241 ? 30.035 57.005 44.397 1.00 16.23 241 PHE A CA 1
ATOM 1821 C C . PHE A 1 241 ? 30.194 55.663 43.648 1.00 14.56 241 PHE A C 1
ATOM 1822 O O . PHE A 1 241 ? 31.050 55.517 42.780 1.00 16.40 241 PHE A O 1
ATOM 1830 N N . ALA A 1 242 ? 29.381 54.674 43.997 1.00 12.74 242 ALA A N 1
ATOM 1831 C CA . ALA A 1 242 ? 29.620 53.309 43.516 1.00 14.62 242 ALA A CA 1
ATOM 1832 C C . ALA A 1 242 ? 29.585 53.088 41.992 1.00 13.37 242 ALA A C 1
ATOM 1833 O O . ALA A 1 242 ? 30.520 52.492 41.446 1.00 16.35 242 ALA A O 1
ATOM 1835 N N . PRO A 1 243 ? 28.528 53.553 41.300 1.00 15.11 243 PRO A N 1
ATOM 1836 C CA . PRO A 1 243 ? 28.459 53.132 39.898 1.00 16.83 243 PRO A CA 1
ATOM 1837 C C . PRO A 1 243 ? 29.594 53.670 39.032 1.00 16.72 243 PRO A C 1
ATOM 1838 O O . PRO A 1 243 ? 30.211 52.882 38.312 1.00 15.86 243 PRO A O 1
ATOM 1842 N N . VAL A 1 244 ? 29.906 54.961 39.120 1.00 14.36 244 VAL A N 1
ATOM 1843 C CA . VAL A 1 244 ? 30.951 55.499 38.260 1.00 14.23 244 VAL A CA 1
ATOM 1844 C C . VAL A 1 244 ? 32.327 54.921 38.609 1.00 14.23 244 VAL A C 1
ATOM 1845 O O . VAL A 1 244 ? 33.103 54.585 37.710 1.00 16.88 244 VAL A O 1
ATOM 1857 N N . HIS A 1 246 ? 33.009 52.060 39.877 1.00 14.61 246 HIS A N 1
ATOM 1858 C CA . HIS A 1 246 ? 33.100 50.701 39.376 1.00 15.09 246 HIS A CA 1
ATOM 1859 C C . HIS A 1 246 ? 33.165 50.607 37.855 1.00 16.99 246 HIS A C 1
ATOM 1860 O O . HIS A 1 246 ? 33.789 49.692 37.323 1.00 16.54 246 HIS A O 1
ATOM 1867 N N . ALA A 1 247 ? 32.551 51.555 37.153 1.00 15.25 247 ALA A N 1
ATOM 1868 C CA . ALA A 1 247 ? 32.646 51.569 35.698 1.00 13.92 247 ALA A CA 1
ATOM 1869 C C . ALA A 1 247 ? 34.081 51.879 35.313 1.00 15.31 247 ALA A C 1
ATOM 1870 O O . ALA A 1 247 ? 34.598 51.343 34.341 1.00 16.26 247 ALA A O 1
ATOM 1872 N N . VAL A 1 248 ? 34.724 52.749 36.084 1.00 14.82 248 VAL A N 1
ATOM 1873 C CA . VAL A 1 248 ? 36.132 53.046 35.842 1.00 12.56 248 VAL A CA 1
ATOM 1874 C C . VAL A 1 248 ? 36.938 51.754 36.028 1.00 16.02 248 VAL A C 1
ATOM 1875 O O . VAL A 1 248 ? 37.809 51.430 35.216 1.00 18.19 248 VAL A O 1
ATOM 1879 N N . GLN A 1 249 ? 36.619 51.010 37.082 1.00 13.15 249 GLN A N 1
ATOM 1880 C CA . GLN A 1 249 ? 37.332 49.766 37.383 1.00 14.81 249 GLN A CA 1
ATOM 1881 C C . GLN A 1 249 ? 37.106 48.730 36.289 1.00 14.48 249 GLN A C 1
ATOM 1882 O O . GLN A 1 249 ? 38.028 47.989 35.919 1.00 16.63 249 GLN A O 1
ATOM 1888 N N . ALA A 1 250 ? 35.877 48.659 35.786 1.00 16.95 250 ALA A N 1
ATOM 1889 C CA . ALA A 1 250 ? 35.552 47.689 34.742 1.00 18.60 250 ALA A CA 1
ATOM 1890 C C . ALA A 1 250 ? 36.390 47.956 33.498 1.00 19.28 250 ALA A C 1
ATOM 1891 O O . ALA A 1 250 ? 36.849 47.021 32.841 1.00 17.72 250 ALA A O 1
ATOM 1893 N N . GLY A 1 251 ? 36.593 49.234 33.190 1.00 17.14 251 GLY A N 1
ATOM 1894 C CA . GLY A 1 251 ? 37.450 49.631 32.089 1.00 19.33 251 GLY A CA 1
ATOM 1895 C C . GLY A 1 251 ? 38.898 49.223 32.303 1.00 18.48 251 GLY A C 1
ATOM 1896 O O . GLY A 1 251 ? 39.564 48.746 31.373 1.00 18.87 251 GLY A O 1
ATOM 1897 N N . VAL A 1 252 ? 39.392 49.427 33.521 1.00 15.19 252 VAL A N 1
ATOM 1898 C CA . VAL A 1 252 ? 40.751 49.008 33.889 1.00 16.26 252 VAL A CA 1
ATOM 1899 C C . VAL A 1 252 ? 40.925 47.500 33.693 1.00 18.80 252 VAL A C 1
ATOM 1900 O O . VAL A 1 252 ? 41.905 47.047 33.097 1.00 15.71 252 VAL A O 1
ATOM 1904 N N . SER A 1 253 ? 39.959 46.722 34.171 1.00 16.37 253 SER A N 1
ATOM 1905 C CA . SER A 1 253 ? 40.039 45.273 34.028 1.00 17.90 253 SER A CA 1
ATOM 1906 C C . SER A 1 253 ? 40.055 44.828 32.567 1.00 18.69 253 SER A C 1
ATOM 1907 O O . SER A 1 253 ? 40.819 43.935 32.200 1.00 19.02 253 SER A O 1
ATOM 1910 N N . GLU A 1 254 ? 39.235 45.457 31.728 1.00 18.04 254 GLU A N 1
ATOM 1911 C CA . GLU A 1 254 ? 39.238 45.120 30.309 1.00 20.00 254 GLU A CA 1
ATOM 1912 C C . GLU A 1 254 ? 40.565 45.505 29.652 1.00 20.19 254 GLU A C 1
ATOM 1913 O O . GLU A 1 254 ? 41.109 44.742 28.850 1.00 20.36 254 GLU A O 1
ATOM 1919 N N . ARG A 1 255 ? 41.095 46.677 29.986 1.00 17.03 255 ARG A N 1
ATOM 1920 C CA . ARG A 1 255 ? 42.356 47.095 29.363 1.00 16.97 255 ARG A CA 1
ATOM 1921 C C . ARG A 1 255 ? 43.529 46.223 29.824 1.00 18.94 255 ARG A C 1
ATOM 1922 O O . ARG A 1 255 ? 44.408 45.876 29.026 1.00 21.26 255 ARG A O 1
ATOM 1930 N N . LEU A 1 256 ? 43.519 45.866 31.103 1.00 19.30 256 LEU A N 1
ATOM 1931 C CA . LEU A 1 256 ? 44.514 44.974 31.676 1.00 17.65 256 LEU A CA 1
ATOM 1932 C C . LEU A 1 256 ? 44.458 43.614 30.993 1.00 19.96 256 LEU A C 1
ATOM 1933 O O . LEU A 1 256 ? 45.492 43.058 30.622 1.00 21.74 256 LEU A O 1
ATOM 1938 N N . LEU A 1 257 ? 43.249 43.071 30.835 1.00 19.19 257 LEU A N 1
ATOM 1939 C CA . LEU A 1 257 ? 43.085 41.778 30.167 1.00 23.00 257 LEU A CA 1
ATOM 1940 C C . LEU A 1 257 ? 43.660 41.795 28.755 1.00 21.33 257 LEU A C 1
ATOM 1941 O O . LEU A 1 257 ? 44.382 40.878 28.359 1.00 22.94 257 LEU A O 1
ATOM 1946 N N . ALA A 1 258 ? 43.353 42.845 28.000 1.00 20.52 258 ALA A N 1
ATOM 1947 C CA . ALA A 1 258 ? 43.865 42.968 26.637 1.00 21.57 258 ALA A CA 1
ATOM 1948 C C . ALA A 1 258 ? 45.393 43.008 26.601 1.00 23.86 258 ALA A C 1
ATOM 1949 O O . ALA A 1 258 ? 46.019 42.356 25.758 1.00 24.23 258 ALA A O 1
ATOM 1951 N N . LEU A 1 259 ? 45.986 43.775 27.510 1.00 22.03 259 LEU A N 1
ATOM 1952 C CA . LEU A 1 259 ? 47.442 43.870 27.584 1.00 17.47 259 LEU A CA 1
ATOM 1953 C C . LEU A 1 259 ? 48.075 42.513 27.895 1.00 21.27 259 LEU A C 1
ATOM 1954 O O . LEU A 1 259 ? 49.062 42.129 27.267 1.00 24.91 259 LEU A O 1
ATOM 1959 N N . LEU A 1 260 ? 47.502 41.784 28.849 1.00 22.15 260 LEU A N 1
ATOM 1960 C CA . LEU A 1 260 ? 48.030 40.472 29.208 1.00 23.45 260 LEU A CA 1
ATOM 1961 C C . LEU A 1 260 ? 47.878 39.488 28.058 1.00 26.10 260 LEU A C 1
ATOM 1962 O O . LEU A 1 260 ? 48.797 38.726 27.758 1.00 27.53 260 LEU A O 1
ATOM 1967 N N . ASN A 1 261 ? 46.716 39.511 27.411 1.00 29.45 261 ASN A N 1
ATOM 1968 C CA . ASN A 1 261 ? 46.479 38.648 26.256 1.00 23.85 261 ASN A CA 1
ATOM 1969 C C . ASN A 1 261 ? 47.388 38.995 25.078 1.00 27.14 261 ASN A C 1
ATOM 1970 O O . ASN A 1 261 ? 47.637 38.160 24.206 1.00 32.17 261 ASN A O 1
ATOM 1975 N N . GLY A 1 262 ? 47.871 40.232 25.057 1.00 30.82 262 GLY A N 1
ATOM 1976 C CA . GLY A 1 262 ? 48.768 40.690 24.014 1.00 28.73 262 GLY A CA 1
ATOM 1977 C C . GLY A 1 262 ? 50.217 40.362 24.305 1.00 28.00 262 GLY A C 1
ATOM 1978 O O . GLY A 1 262 ? 51.095 40.651 23.497 1.00 33.49 262 GLY A O 1
ATOM 1979 N N . GLY A 1 263 ? 50.471 39.762 25.463 1.00 27.90 263 GLY A N 1
ATOM 1980 C CA . GLY A 1 263 ? 51.804 39.297 25.802 1.00 30.88 263 GLY A CA 1
ATOM 1981 C C . GLY A 1 263 ? 52.663 40.285 26.567 1.00 28.60 263 GLY A C 1
ATOM 1982 O O . GLY A 1 263 ? 53.888 40.207 26.517 1.00 30.09 263 GLY A O 1
ATOM 1983 N N . ALA A 1 264 ? 52.024 41.205 27.285 1.00 24.71 264 ALA A N 1
ATOM 1984 C CA . ALA A 1 264 ? 52.744 42.209 28.067 1.00 25.74 264 ALA A CA 1
ATOM 1985 C C . ALA A 1 264 ? 53.637 41.581 29.139 1.00 29.23 264 ALA A C 1
ATOM 1986 O O . ALA A 1 264 ? 54.652 42.154 29.524 1.00 29.88 264 ALA A O 1
ATOM 1988 N N . VAL A 1 265 ? 53.253 40.402 29.619 1.00 26.56 265 VAL A N 1
ATOM 1989 C CA . VAL A 1 265 ? 54.024 39.708 30.643 1.00 26.31 265 VAL A CA 1
ATOM 1990 C C . VAL A 1 265 ? 54.290 38.280 30.185 1.00 25.94 265 VAL A C 1
ATOM 1991 O O . VAL A 1 265 ? 53.429 37.415 30.323 1.00 27.83 265 VAL A O 1
ATOM 1995 N N . PRO A 1 266 ? 55.483 38.030 29.621 1.00 27.73 266 PRO A N 1
ATOM 1996 C CA . PRO A 1 266 ? 55.818 36.718 29.045 1.00 26.32 266 PRO A CA 1
ATOM 1997 C C . PRO A 1 266 ? 55.622 35.558 30.017 1.00 24.94 266 PRO A C 1
ATOM 1998 O O . PRO A 1 266 ? 55.299 34.452 29.591 1.00 28.28 266 PRO A O 1
ATOM 2002 N N . GLU A 1 267 ? 55.806 35.816 31.309 1.00 25.00 267 GLU A N 1
ATOM 2003 C CA . GLU A 1 267 ? 55.688 34.768 32.321 1.00 24.88 267 GLU A CA 1
ATOM 2004 C C . GLU A 1 267 ? 54.231 34.368 32.590 1.00 25.75 267 GLU A C 1
ATOM 2005 O O . GLU A 1 267 ? 53.974 33.392 33.296 1.00 25.46 267 GLU A O 1
ATOM 2011 N N . VAL A 1 268 ? 53.282 35.114 32.028 1.00 24.30 268 VAL A N 1
ATOM 2012 C CA . VAL A 1 268 ? 51.859 34.775 32.154 1.00 21.41 268 VAL A CA 1
ATOM 2013 C C . VAL A 1 268 ? 51.403 33.807 31.059 1.00 25.46 268 VAL A C 1
ATOM 2014 O O . VAL A 1 268 ? 51.601 34.055 29.865 1.00 28.09 268 VAL A O 1
ATOM 2018 N N . LYS A 1 269 ? 50.802 32.699 31.482 1.00 23.67 269 LYS A N 1
ATOM 2019 C CA . LYS A 1 269 ? 50.315 31.665 30.576 1.00 25.00 269 LYS A CA 1
ATOM 2020 C C . LYS A 1 269 ? 48.893 31.968 30.076 1.00 26.31 269 LYS A C 1
ATOM 2021 O O . LYS A 1 269 ? 48.571 31.762 28.908 1.00 28.51 269 LYS A O 1
ATOM 2027 N N . SER A 1 270 ? 48.034 32.449 30.963 1.00 23.41 270 SER A N 1
ATOM 2028 C CA . SER A 1 270 ? 46.668 32.766 30.554 1.00 24.25 270 SER A CA 1
ATOM 2029 C C . SER A 1 270 ? 46.079 33.816 31.464 1.00 21.96 270 SER A C 1
ATOM 2030 O O . SER A 1 270 ? 46.519 33.979 32.600 1.00 25.06 270 SER A O 1
ATOM 2033 N N . ALA A 1 271 ? 45.091 34.543 30.955 1.00 19.38 271 ALA A N 1
ATOM 2034 C CA . ALA A 1 271 ? 44.381 35.519 31.762 1.00 21.41 271 ALA A CA 1
ATOM 2035 C C . ALA A 1 271 ? 42.937 35.572 31.308 1.00 20.92 271 ALA A C 1
ATOM 2036 O O . ALA A 1 271 ? 42.659 35.504 30.114 1.00 24.68 271 ALA A O 1
ATOM 2038 N N . VAL A 1 272 ? 42.020 35.682 32.260 1.00 20.32 272 VAL A N 1
ATOM 2039 C CA . VAL A 1 272 ? 40.606 35.769 31.935 1.00 18.38 272 VAL A CA 1
ATOM 2040 C C . VAL A 1 272 ? 39.935 36.683 32.952 1.00 19.80 272 VAL A C 1
ATOM 2041 O O . VAL A 1 272 ? 40.418 36.832 34.078 1.00 23.24 272 VAL A O 1
ATOM 2045 N N . ILE A 1 273 ? 38.858 37.342 32.538 1.00 20.03 273 ILE A N 1
ATOM 2046 C CA . ILE A 1 273 ? 37.983 38.014 33.483 1.00 20.39 273 ILE A CA 1
ATOM 2047 C C . ILE A 1 273 ? 36.891 37.041 33.895 1.00 20.77 273 ILE A C 1
ATOM 2048 O O . ILE A 1 273 ? 36.292 36.371 33.050 1.00 21.56 273 ILE A O 1
ATOM 2053 N N . ALA A 1 274 ? 36.650 36.951 35.197 1.00 20.89 274 ALA A N 1
ATOM 2054 C CA . ALA A 1 274 ? 35.632 36.059 35.715 1.00 20.29 274 ALA A CA 1
ATOM 2055 C C . ALA A 1 274 ? 34.937 36.687 36.910 1.00 19.98 274 ALA A C 1
ATOM 2056 O O . ALA A 1 274 ? 35.527 37.488 37.627 1.00 18.87 274 ALA A O 1
ATOM 2058 N N . ASN A 1 275 ? 33.687 36.304 37.131 1.00 19.50 275 ASN A N 1
ATOM 2059 C CA . ASN A 1 275 ? 33.037 36.613 38.393 1.00 18.77 275 ASN A CA 1
ATOM 2060 C C . ASN A 1 275 ? 33.427 35.555 39.412 1.00 21.54 275 ASN A C 1
ATOM 2061 O O . ASN A 1 275 ? 32.882 34.445 39.422 1.00 24.08 275 ASN A O 1
ATOM 2066 N N . ALA A 1 276 ? 34.408 35.893 40.242 1.00 21.51 276 ALA A N 1
ATOM 2067 C CA . ALA A 1 276 ? 34.977 34.937 41.184 1.00 23.51 276 ALA A CA 1
ATOM 2068 C C . ALA A 1 276 ? 35.194 35.526 42.583 1.00 25.70 276 ALA A C 1
ATOM 2069 O O . ALA A 1 276 ? 36.328 35.645 43.027 1.00 23.77 276 ALA A O 1
ATOM 2071 N N . GLN A 1 277 ? 34.127 35.911 43.281 1.00 17.76 277 GLN A N 1
ATOM 2072 C CA . GLN A 1 277 ? 32.763 35.889 42.764 1.00 16.12 277 GLN A CA 1
ATOM 2073 C C . GLN A 1 277 ? 32.428 37.268 42.202 1.00 17.82 277 GLN A C 1
ATOM 2074 O O . GLN A 1 277 ? 31.562 37.398 41.342 1.00 19.59 277 GLN A O 1
ATOM 2080 N N . SER A 1 278 ? 33.127 38.294 42.682 1.00 17.29 278 SER A N 1
ATOM 2081 C CA . SER A 1 278 ? 33.040 39.605 42.055 1.00 18.35 278 SER A CA 1
ATOM 2082 C C . SER A 1 278 ? 33.833 39.543 40.759 1.00 21.58 278 SER A C 1
ATOM 2083 O O . SER A 1 278 ? 34.679 38.670 40.591 1.00 19.71 278 SER A O 1
ATOM 2086 N N . LYS A 1 279 ? 33.564 40.466 39.842 1.00 21.68 279 LYS A N 1
ATOM 2087 C CA . LYS A 1 279 ? 34.230 40.452 38.548 1.00 21.39 279 LYS A CA 1
ATOM 2088 C C . LYS A 1 279 ? 35.673 40.934 38.713 1.00 22.04 279 LYS A C 1
ATOM 2089 O O . LYS A 1 279 ? 35.922 42.075 39.114 1.00 20.07 279 LYS A O 1
ATOM 2095 N N . VAL A 1 280 ? 36.614 40.033 38.436 1.00 16.44 280 VAL A N 1
ATOM 2096 C CA . VAL A 1 280 ? 38.039 40.246 38.666 1.00 15.47 280 VAL A CA 1
ATOM 2097 C C . VAL A 1 280 ? 38.839 39.546 37.570 1.00 17.07 280 VAL A C 1
ATOM 2098 O O . VAL A 1 280 ? 38.273 38.855 36.716 1.00 18.04 280 VAL A O 1
ATOM 2102 N N . LEU A 1 281 ? 40.156 39.721 37.593 1.00 15.94 281 LEU A N 1
ATOM 2103 C CA . LEU A 1 281 ? 41.031 38.982 36.692 1.00 18.20 281 LEU A CA 1
ATOM 2104 C C . LEU A 1 281 ? 41.584 37.721 37.341 1.00 19.22 281 LEU A C 1
ATOM 2105 O O . LEU A 1 281 ? 41.949 37.718 38.519 1.00 21.53 281 LEU A O 1
ATOM 2110 N N A ILE A 1 282 ? 41.642 36.644 36.571 0.50 18.95 282 ILE A N 1
ATOM 2111 N N B ILE A 1 282 ? 41.630 36.645 36.564 0.50 18.96 282 ILE A N 1
ATOM 2112 C CA A ILE A 1 282 ? 42.362 35.455 37.001 0.50 18.67 282 ILE A CA 1
ATOM 2113 C CA B ILE A 1 282 ? 42.334 35.435 36.963 0.50 18.44 282 ILE A CA 1
ATOM 2114 C C A ILE A 1 282 ? 43.590 35.304 36.129 0.50 17.85 282 ILE A C 1
ATOM 2115 C C B ILE A 1 282 ? 43.594 35.361 36.115 0.50 17.75 282 ILE A C 1
ATOM 2116 O O A ILE A 1 282 ? 43.491 35.165 34.910 0.50 21.41 282 ILE A O 1
ATOM 2117 O O B ILE A 1 282 ? 43.518 35.336 34.888 0.50 20.24 282 ILE A O 1
ATOM 2126 N N . VAL A 1 283 ? 44.753 35.345 36.763 1.00 16.82 283 VAL A N 1
ATOM 2127 C CA . VAL A 1 283 ? 46.017 35.332 36.038 1.00 17.29 283 VAL A CA 1
ATOM 2128 C C . VAL A 1 283 ? 46.801 34.076 36.373 1.00 23.22 283 VAL A C 1
ATOM 2129 O O . VAL A 1 283 ? 47.078 33.809 37.539 1.00 20.60 283 VAL A O 1
ATOM 2133 N N . GLU A 1 284 ? 47.143 33.308 35.341 1.00 19.57 284 GLU A N 1
ATOM 2134 C CA . GLU A 1 284 ? 47.870 32.053 35.505 1.00 19.74 284 GLU A CA 1
ATOM 2135 C C . GLU A 1 284 ? 49.263 32.196 34.916 1.00 23.26 284 GLU A C 1
ATOM 2136 O O . GLU A 1 284 ? 49.427 32.728 33.820 1.00 23.71 284 GLU A O 1
ATOM 2142 N N . PHE A 1 285 ? 50.261 31.715 35.652 1.00 19.50 285 PHE A N 1
ATOM 2143 C CA . PHE A 1 285 ? 51.650 31.765 35.212 1.00 21.83 285 PHE A CA 1
ATOM 2144 C C . PHE A 1 285 ? 52.096 30.433 34.619 1.00 24.46 285 PHE A C 1
ATOM 2145 O O . PHE A 1 285 ? 51.515 29.385 34.904 1.00 24.97 285 PHE A O 1
ATOM 2153 N N . HIS A 1 286 ? 53.137 30.476 33.792 1.00 23.14 286 HIS A N 1
ATOM 2154 C CA . HIS A 1 286 ? 53.696 29.259 33.198 1.00 22.85 286 HIS A CA 1
ATOM 2155 C C . HIS A 1 286 ? 54.331 28.372 34.258 1.00 26.28 286 HIS A C 1
ATOM 2156 O O . HIS A 1 286 ? 54.275 27.142 34.181 1.00 26.42 286 HIS A O 1
ATOM 2163 N N . GLN A 1 287 ? 54.962 29.012 35.235 1.00 21.99 287 GLN A N 1
ATOM 2164 C CA . GLN A 1 287 ? 55.643 28.308 36.306 1.00 24.22 287 GLN A CA 1
ATOM 2165 C C . GLN A 1 287 ? 54.863 28.506 37.598 1.00 20.60 287 GLN A C 1
ATOM 2166 O O . GLN A 1 287 ? 54.128 29.493 37.736 1.00 19.93 287 GLN A O 1
ATOM 2172 N N . PRO A 1 288 ? 55.014 27.568 38.545 1.00 21.30 288 PRO A N 1
ATOM 2173 C CA . PRO A 1 288 ? 54.270 27.622 39.808 1.00 22.05 288 PRO A CA 1
ATOM 2174 C C . PRO A 1 288 ? 54.839 28.656 40.773 1.00 21.34 288 PRO A C 1
ATOM 2175 O O . PRO A 1 288 ? 55.426 28.294 41.796 1.00 23.17 288 PRO A O 1
ATOM 2179 N N . ILE A 1 289 ? 54.648 29.930 40.440 1.00 21.87 289 ILE A N 1
ATOM 2180 C CA . ILE A 1 289 ? 55.244 31.033 41.188 1.00 19.87 289 ILE A CA 1
ATOM 2181 C C . ILE A 1 289 ? 54.192 31.911 41.858 1.00 17.27 289 ILE A C 1
ATOM 2182 O O . ILE A 1 289 ? 54.508 32.992 42.339 1.00 19.17 289 ILE A O 1
ATOM 2187 N N . ALA A 1 290 ? 52.950 31.434 41.904 1.00 18.07 290 ALA A N 1
ATOM 2188 C CA . ALA A 1 290 ? 51.842 32.270 42.365 1.00 17.11 290 ALA A CA 1
ATOM 2189 C C . ALA A 1 290 ? 52.051 32.786 43.782 1.00 17.88 290 ALA A C 1
ATOM 2190 O O . ALA A 1 290 ? 51.870 33.977 44.037 1.00 20.24 290 ALA A O 1
ATOM 2192 N N . ALA A 1 291 ? 52.443 31.900 44.693 1.00 19.83 291 ALA A N 1
ATOM 2193 C CA . ALA A 1 291 ? 52.617 32.299 46.086 1.00 22.35 291 ALA A CA 1
ATOM 2194 C C . ALA A 1 291 ? 53.745 33.324 46.227 1.00 19.93 291 ALA A C 1
ATOM 2195 O O . ALA A 1 291 ? 53.597 34.323 46.943 1.00 21.34 291 ALA A O 1
ATOM 2197 N N . ARG A 1 292 ? 54.855 33.085 45.532 1.00 18.52 292 ARG A N 1
ATOM 2198 C CA . ARG A 1 292 ? 55.964 34.042 45.542 1.00 17.57 292 ARG A CA 1
ATOM 2199 C C . ARG A 1 292 ? 55.567 35.391 44.942 1.00 18.50 292 ARG A C 1
ATOM 2200 O O . ARG A 1 292 ? 55.954 36.434 45.463 1.00 24.07 292 ARG A O 1
ATOM 2208 N N . VAL A 1 293 ? 54.785 35.378 43.864 1.00 18.19 293 VAL A N 1
ATOM 2209 C CA . VAL A 1 293 ? 54.345 36.627 43.250 1.00 18.04 293 VAL A CA 1
ATOM 2210 C C . VAL A 1 293 ? 53.458 37.404 44.216 1.00 18.34 293 VAL A C 1
ATOM 2211 O O . VAL A 1 293 ? 53.582 38.623 44.342 1.00 21.26 293 VAL A O 1
ATOM 2215 N N . LEU A 1 294 ? 52.586 36.692 44.921 1.00 17.88 294 LEU A N 1
ATOM 2216 C CA . LEU A 1 294 ? 51.693 37.350 45.875 1.00 19.40 294 LEU A CA 1
ATOM 2217 C C . LEU A 1 294 ? 52.488 38.011 46.995 1.00 20.23 294 LEU A C 1
ATOM 2218 O O . LEU A 1 294 ? 52.161 39.126 47.417 1.00 19.76 294 LEU A O 1
ATOM 2223 N N . GLU A 1 295 ? 53.530 37.331 47.463 1.00 17.65 295 GLU A N 1
ATOM 2224 C CA . GLU A 1 295 ? 54.393 37.881 48.511 1.00 19.86 295 GLU A CA 1
ATOM 2225 C C . GLU A 1 295 ? 55.101 39.145 48.033 1.00 19.74 295 GLU A C 1
ATOM 2226 O O . GLU A 1 295 ? 55.123 40.171 48.732 1.00 20.81 295 GLU A O 1
ATOM 2232 N N . GLU A 1 296 ? 55.677 39.084 46.838 1.00 19.89 296 GLU A N 1
ATOM 2233 C CA . GLU A 1 296 ? 56.383 40.242 46.294 1.00 17.88 296 GLU A CA 1
ATOM 2234 C C . GLU A 1 296 ? 55.426 41.388 45.957 1.00 19.20 296 GLU A C 1
ATOM 2235 O O . GLU A 1 296 ? 55.789 42.560 46.081 1.00 19.73 296 GLU A O 1
ATOM 2241 N N . ALA A 1 297 ? 54.206 41.063 45.534 1.00 15.10 297 ALA A N 1
ATOM 2242 C CA . ALA A 1 297 ? 53.255 42.113 45.157 1.00 16.89 297 ALA A CA 1
ATOM 2243 C C . ALA A 1 297 ? 52.827 42.928 46.368 1.00 16.16 297 ALA A C 1
ATOM 2244 O O . ALA A 1 297 ? 52.645 44.143 46.270 1.00 17.87 297 ALA A O 1
ATOM 2246 N N . GLN A 1 298 ? 52.686 42.264 47.513 1.00 17.64 298 GLN A N 1
ATOM 2247 C CA . GLN A 1 298 ? 52.265 42.956 48.728 1.00 17.94 298 GLN A CA 1
ATOM 2248 C C . GLN A 1 298 ? 53.307 44.009 49.106 1.00 17.35 298 GLN A C 1
ATOM 2249 O O . GLN A 1 298 ? 52.961 45.094 49.590 1.00 17.29 298 GLN A O 1
ATOM 2255 N N . LYS A 1 299 ? 54.586 43.692 48.891 1.00 16.00 299 LYS A N 1
ATOM 2256 C CA . LYS A 1 299 ? 55.650 44.630 49.243 1.00 15.47 299 LYS A CA 1
ATOM 2257 C C . LYS A 1 299 ? 55.561 45.873 48.368 1.00 16.58 299 LYS A C 1
ATOM 2258 O O . LYS A 1 299 ? 55.978 46.966 48.766 1.00 17.78 299 LYS A O 1
ATOM 2264 N N . ARG A 1 300 ? 55.015 45.690 47.173 1.00 21.01 300 ARG A N 1
ATOM 2265 C CA . ARG A 1 300 ? 54.914 46.766 46.198 1.00 21.63 300 ARG A CA 1
ATOM 2266 C C . ARG A 1 300 ? 53.517 47.399 46.177 1.00 21.07 300 ARG A C 1
ATOM 2267 O O . ARG A 1 300 ? 53.110 48.018 45.191 1.00 20.78 300 ARG A O 1
ATOM 2275 N N . GLY A 1 301 ? 52.791 47.243 47.277 1.00 15.86 301 GLY A N 1
ATOM 2276 C CA . GLY A 1 301 ? 51.549 47.976 47.469 1.00 15.42 301 GLY A CA 1
ATOM 2277 C C . GLY A 1 301 ? 50.236 47.246 47.226 1.00 16.59 301 GLY A C 1
ATOM 2278 O O . GLY A 1 301 ? 49.160 47.779 47.523 1.00 17.60 301 GLY A O 1
ATOM 2279 N N . ALA A 1 302 ? 50.295 46.037 46.681 1.00 16.03 302 ALA A N 1
ATOM 2280 C CA . ALA A 1 302 ? 49.069 45.260 46.491 1.00 12.23 302 ALA A CA 1
ATOM 2281 C C . ALA A 1 302 ? 48.490 44.870 47.844 1.00 11.99 302 ALA A C 1
ATOM 2282 O O . ALA A 1 302 ? 49.233 44.479 48.749 1.00 17.71 302 ALA A O 1
ATOM 2284 N N . LEU A 1 303 ? 47.170 44.962 47.978 1.00 12.56 303 LEU A N 1
ATOM 2285 C CA . LEU A 1 303 ? 46.515 44.457 49.181 1.00 11.35 303 LEU A CA 1
ATOM 2286 C C . LEU A 1 303 ? 46.647 42.933 49.220 1.00 15.65 303 LEU A C 1
ATOM 2287 O O . LEU A 1 303 ? 46.431 42.265 48.214 1.00 16.34 303 LEU A O 1
ATOM 2292 N N . PRO A 1 304 ? 47.007 42.382 50.384 1.00 14.97 304 PRO A N 1
ATOM 2293 C CA . PRO A 1 304 ? 47.242 40.936 50.465 1.00 15.15 304 PRO A CA 1
ATOM 2294 C C . PRO A 1 304 ? 46.022 40.116 50.899 1.00 14.53 304 PRO A C 1
ATOM 2295 O O . PRO A 1 304 ? 46.047 38.894 50.799 1.00 14.96 304 PRO A O 1
ATOM 2299 N N . TYR A 1 305 ? 44.979 40.780 51.384 1.00 13.67 305 TYR A N 1
ATOM 2300 C CA . TYR A 1 305 ? 43.735 40.104 51.740 1.00 13.14 305 TYR A CA 1
ATOM 2301 C C . TYR A 1 305 ? 42.638 41.147 51.685 1.00 15.45 305 TYR A C 1
ATOM 2302 O O . TYR A 1 305 ? 42.920 42.344 51.738 1.00 15.02 305 TYR A O 1
ATOM 2311 N N . PRO A 1 306 ? 41.381 40.702 51.566 1.00 14.71 306 PRO A N 1
ATOM 2312 C CA . PRO A 1 306 ? 40.288 41.669 51.450 1.00 13.83 306 PRO A CA 1
ATOM 2313 C C . PRO A 1 306 ? 39.749 42.138 52.792 1.00 16.02 306 PRO A C 1
ATOM 2314 O O . PRO A 1 306 ? 40.063 41.573 53.850 1.00 15.78 306 PRO A O 1
ATOM 2318 N N . VAL A 1 307 ? 38.927 43.185 52.733 1.00 13.56 307 VAL A N 1
ATOM 2319 C CA . VAL A 1 307 ? 38.221 43.678 53.900 1.00 13.05 307 VAL A CA 1
ATOM 2320 C C . VAL A 1 307 ? 36.722 43.501 53.678 1.00 13.77 307 VAL A C 1
ATOM 2321 O O . VAL A 1 307 ? 36.059 42.751 54.395 1.00 15.59 307 VAL A O 1
ATOM 2325 N N . GLY A 1 308 ? 36.200 44.194 52.673 1.00 14.08 308 GLY A N 1
ATOM 2326 C CA . GLY A 1 308 ? 34.780 44.145 52.350 1.00 16.73 308 GLY A CA 1
ATOM 2327 C C . GLY A 1 308 ? 34.319 42.870 51.644 1.00 17.37 308 GLY A C 1
ATOM 2328 O O . GLY A 1 308 ? 33.442 42.177 52.156 1.00 21.71 308 GLY A O 1
ATOM 2329 N N . ALA A 1 309 ? 34.845 42.569 50.458 1.00 16.49 309 ALA A N 1
ATOM 2330 C CA . ALA A 1 309 ? 35.795 43.404 49.727 1.00 14.02 309 ALA A CA 1
ATOM 2331 C C . ALA A 1 309 ? 35.111 44.601 49.076 1.00 13.82 309 ALA A C 1
ATOM 2332 O O . ALA A 1 309 ? 33.933 44.843 49.310 1.00 15.17 309 ALA A O 1
ATOM 2334 N N . GLU A 1 310 ? 35.875 45.338 48.267 1.00 15.93 310 GLU A N 1
ATOM 2335 C CA . GLU A 1 310 ? 35.362 46.522 47.566 1.00 16.59 310 GLU A CA 1
ATOM 2336 C C . GLU A 1 310 ? 34.824 47.598 48.515 1.00 16.34 310 GLU A C 1
ATOM 2337 O O . GLU A 1 310 ? 33.938 48.373 48.157 1.00 17.14 310 GLU A O 1
ATOM 2343 N N . SER A 1 311 ? 35.395 47.653 49.716 1.00 13.88 311 SER A N 1
ATOM 2344 C CA . SER A 1 311 ? 34.993 48.640 50.707 1.00 13.70 311 SER A CA 1
ATOM 2345 C C . SER A 1 311 ? 35.702 49.960 50.441 1.00 12.59 311 SER A C 1
ATOM 2346 O O . SER A 1 311 ? 36.617 50.041 49.622 1.00 16.50 311 SER A O 1
ATOM 2349 N N . LYS A 1 312 ? 35.259 50.995 51.142 1.00 14.32 312 LYS A N 1
ATOM 2350 C CA . LYS A 1 312 ? 35.893 52.312 51.046 1.00 16.30 312 LYS A CA 1
ATOM 2351 C C . LYS A 1 312 ? 37.381 52.297 51.392 1.00 15.29 312 LYS A C 1
ATOM 2352 O O . LYS A 1 312 ? 38.110 53.233 51.032 1.00 16.71 312 LYS A O 1
ATOM 2358 N N . TYR A 1 313 ? 37.836 51.266 52.103 1.00 14.31 313 TYR A N 1
ATOM 2359 C CA . TYR A 1 313 ? 39.228 51.185 52.517 1.00 12.50 313 TYR A CA 1
ATOM 2360 C C . TYR A 1 313 ? 40.124 50.612 51.432 1.00 14.16 313 TYR A C 1
ATOM 2361 O O . TYR A 1 313 ? 41.344 50.792 51.467 1.00 15.26 313 TYR A O 1
ATOM 2370 N N . GLU A 1 314 ? 39.530 49.902 50.480 1.00 12.33 314 GLU A N 1
ATOM 2371 C CA . GLU A 1 314 ? 40.325 49.075 49.587 1.00 11.57 314 GLU A CA 1
ATOM 2372 C C . GLU A 1 314 ? 40.644 49.792 48.284 1.00 15.13 314 GLU A C 1
ATOM 2373 O O . GLU A 1 314 ? 39.969 49.623 47.263 1.00 14.54 314 GLU A O 1
ATOM 2379 N N . ILE A 1 315 ? 41.671 50.635 48.356 1.00 13.44 315 ILE A N 1
ATOM 2380 C CA . ILE A 1 315 ? 42.054 51.495 47.247 1.00 13.33 315 ILE A CA 1
ATOM 2381 C C . ILE A 1 315 ? 43.102 50.862 46.303 1.00 13.93 315 ILE A C 1
ATOM 2382 O O . ILE A 1 315 ? 42.868 50.788 45.091 1.00 14.58 315 ILE A O 1
ATOM 2387 N N . PRO A 1 316 ? 44.247 50.400 46.845 1.00 13.28 316 PRO A N 1
ATOM 2388 C CA . PRO A 1 316 ? 45.228 49.731 45.977 1.00 13.03 316 PRO A CA 1
ATOM 2389 C C . PRO A 1 316 ? 44.648 48.408 45.458 1.00 13.48 316 PRO A C 1
ATOM 2390 O O . PRO A 1 316 ? 43.671 47.904 46.013 1.00 16.03 316 PRO A O 1
ATOM 2394 N N . PRO A 1 317 ? 45.245 47.850 44.402 1.00 13.85 317 PRO A N 1
ATOM 2395 C CA . PRO A 1 317 ? 44.687 46.612 43.847 1.00 14.61 317 PRO A CA 1
ATOM 2396 C C . PRO A 1 317 ? 44.903 45.448 44.804 1.00 15.47 317 PRO A C 1
ATOM 2397 O O . PRO A 1 317 ? 45.925 45.402 45.500 1.00 15.49 317 PRO A O 1
ATOM 2401 N N . LEU A 1 318 ? 43.954 44.512 44.824 1.00 13.37 318 LEU A N 1
ATOM 2402 C CA . LEU A 1 318 ? 44.089 43.292 45.610 1.00 13.66 318 LEU A CA 1
ATOM 2403 C C . LEU A 1 318 ? 44.703 42.205 44.728 1.00 15.32 318 LEU A C 1
ATOM 2404 O O . LEU A 1 318 ? 44.171 41.920 43.660 1.00 17.38 318 LEU A O 1
ATOM 2409 N N . PHE A 1 319 ? 45.823 41.636 45.174 1.00 13.93 319 PHE A N 1
ATOM 2410 C CA . PHE A 1 319 ? 46.433 40.440 44.556 1.00 13.61 319 PHE A CA 1
ATOM 2411 C C . PHE A 1 319 ? 46.250 39.340 45.598 1.00 14.56 319 PHE A C 1
ATOM 2412 O O . PHE A 1 319 ? 46.811 39.443 46.695 1.00 16.17 319 PHE A O 1
ATOM 2420 N N . TYR A 1 320 ? 45.469 38.302 45.274 1.00 15.23 320 TYR A N 1
ATOM 2421 C CA . TYR A 1 320 ? 44.958 37.379 46.282 1.00 16.12 320 TYR A CA 1
ATOM 2422 C C . TYR A 1 320 ? 44.978 35.944 45.770 1.00 19.23 320 TYR A C 1
ATOM 2423 O O . TYR A 1 320 ? 45.017 35.706 44.565 1.00 15.64 320 TYR A O 1
ATOM 2432 N N . ARG A 1 321 ? 44.935 34.996 46.698 1.00 16.47 321 ARG A N 1
ATOM 2433 C CA . ARG A 1 321 ? 44.779 33.594 46.341 1.00 17.65 321 ARG A CA 1
ATOM 2434 C C . ARG A 1 321 ? 43.436 33.320 45.652 1.00 19.33 321 ARG A C 1
ATOM 2435 O O . ARG A 1 321 ? 42.534 34.153 45.657 1.00 18.82 321 ARG A O 1
ATOM 2443 N N . LEU A 1 322 ? 43.313 32.136 45.061 1.00 19.32 322 LEU A N 1
ATOM 2444 C CA . LEU A 1 322 ? 42.059 31.704 44.453 1.00 16.97 322 LEU A CA 1
ATOM 2445 C C . LEU A 1 322 ? 41.027 31.349 45.522 1.00 19.39 322 LEU A C 1
ATOM 2446 O O . LEU A 1 322 ? 41.373 31.116 46.681 1.00 22.98 322 LEU A O 1
ATOM 2451 N N . SER A 1 323 ? 39.757 31.297 45.129 1.00 20.85 323 SER A N 1
ATOM 2452 C CA . SER A 1 323 ? 38.690 31.024 46.080 1.00 24.10 323 SER A CA 1
ATOM 2453 C C . SER A 1 323 ? 38.735 29.586 46.578 1.00 22.44 323 SER A C 1
ATOM 2454 O O . SER A 1 323 ? 39.248 28.690 45.893 1.00 22.75 323 SER A O 1
ATOM 2457 N N . GLY A 1 324 ? 38.179 29.366 47.766 1.00 25.81 324 GLY A N 1
ATOM 2458 C CA . GLY A 1 324 ? 38.130 28.040 48.352 1.00 27.99 324 GLY A CA 1
ATOM 2459 C C . GLY A 1 324 ? 37.474 27.012 47.456 1.00 30.83 324 GLY A C 1
ATOM 2460 O O . GLY A 1 324 ? 38.023 25.927 47.240 1.00 30.96 324 GLY A O 1
ATOM 2461 N N . THR A 1 325 ? 36.295 27.341 46.936 1.00 27.71 325 THR A N 1
ATOM 2462 C CA . THR A 1 325 ? 35.549 26.398 46.104 1.00 28.18 325 THR A CA 1
ATOM 2463 C C . THR A 1 325 ? 36.312 26.055 44.831 1.00 27.55 325 THR A C 1
ATOM 2464 O O . THR A 1 325 ? 36.312 24.898 44.396 1.00 31.33 325 THR A O 1
ATOM 2468 N N . PHE A 1 326 ? 36.966 27.052 44.241 1.00 26.89 326 PHE A N 1
ATOM 2469 C CA . PHE A 1 326 ? 37.730 26.808 43.025 1.00 25.11 326 PHE A CA 1
ATOM 2470 C C . PHE A 1 326 ? 38.937 25.921 43.308 1.00 23.25 326 PHE A C 1
ATOM 2471 O O . PHE A 1 326 ? 39.222 24.997 42.554 1.00 24.01 326 PHE A O 1
ATOM 2479 N N . ARG A 1 327 ? 39.644 26.217 44.394 1.00 22.99 327 ARG A N 1
ATOM 2480 C CA . ARG A 1 327 ? 40.790 25.398 44.786 1.00 24.18 327 ARG A CA 1
ATOM 2481 C C . ARG A 1 327 ? 40.395 23.957 45.100 1.00 28.48 327 ARG A C 1
ATOM 2482 O O . ARG A 1 327 ? 41.142 23.022 44.799 1.00 24.94 327 ARG A O 1
ATOM 2490 N N . GLN A 1 328 ? 39.217 23.772 45.689 1.00 28.16 328 GLN A N 1
ATOM 2491 C CA . GLN A 1 328 ? 38.708 22.431 45.947 1.00 31.84 328 GLN A CA 1
ATOM 2492 C C . GLN A 1 328 ? 38.500 21.667 44.643 1.00 27.87 328 GLN A C 1
ATOM 2493 O O . GLN A 1 328 ? 38.820 20.478 44.539 1.00 30.93 328 GLN A O 1
ATOM 2499 N N . ALA A 1 329 ? 37.970 22.361 43.644 1.00 30.93 329 ALA A N 1
ATOM 2500 C CA . ALA A 1 329 ? 37.652 21.738 42.364 1.00 30.17 329 ALA A CA 1
ATOM 2501 C C . ALA A 1 329 ? 38.899 21.542 41.507 1.00 28.60 329 ALA A C 1
ATOM 2502 O O . ALA A 1 329 ? 38.959 20.630 40.681 1.00 31.64 329 ALA A O 1
ATOM 2504 N N . ASN A 1 330 ? 39.888 22.402 41.728 1.00 27.97 330 ASN A N 1
ATOM 2505 C CA . ASN A 1 330 ? 41.120 22.443 40.941 1.00 28.70 330 ASN A CA 1
ATOM 2506 C C . ASN A 1 330 ? 42.342 22.548 41.859 1.00 24.42 330 ASN A C 1
ATOM 2507 O O . ASN A 1 330 ? 42.943 23.612 41.991 1.00 24.50 330 ASN A O 1
ATOM 2512 N N . PRO A 1 331 ? 42.712 21.426 42.495 1.00 26.26 331 PRO A N 1
ATOM 2513 C CA . PRO A 1 331 ? 43.693 21.418 43.586 1.00 29.23 331 PRO A CA 1
ATOM 2514 C C . PRO A 1 331 ? 45.087 21.921 43.207 1.00 29.16 331 PRO A C 1
ATOM 2515 O O . PRO A 1 331 ? 45.826 22.355 44.092 1.00 29.41 331 PRO A O 1
ATOM 2519 N N . GLN A 1 332 ? 45.439 21.886 41.925 1.00 27.26 332 GLN A N 1
ATOM 2520 C CA . GLN A 1 332 ? 46.781 22.323 41.531 1.00 27.51 332 GLN A CA 1
ATOM 2521 C C . GLN A 1 332 ? 46.856 23.793 41.143 1.00 24.63 332 GLN A C 1
ATOM 2522 O O . GLN A 1 332 ? 47.949 24.365 41.108 1.00 24.47 332 GLN A O 1
ATOM 2528 N N . SER A 1 333 ? 45.703 24.413 40.873 1.00 22.77 333 SER A N 1
ATOM 2529 C CA . SER A 1 333 ? 45.671 25.785 40.360 1.00 20.61 333 SER A CA 1
ATOM 2530 C C . SER A 1 333 ? 46.269 26.822 41.293 1.00 21.15 333 SER A C 1
ATOM 2531 O O . SER A 1 333 ? 46.834 27.811 40.836 1.00 22.38 333 SER A O 1
ATOM 2534 N N . GLU A 1 334 ? 46.148 26.604 42.596 1.00 19.93 334 GLU A N 1
ATOM 2535 C CA . GLU A 1 334 ? 46.639 27.580 43.562 1.00 19.21 334 GLU A CA 1
ATOM 2536 C C . GLU A 1 334 ? 48.150 27.828 43.439 1.00 19.51 334 GLU A C 1
ATOM 2537 O O . GLU A 1 334 ? 48.642 28.882 43.840 1.00 19.76 334 GLU A O 1
ATOM 2543 N N . HIS A 1 335 ? 48.878 26.881 42.862 1.00 20.73 335 HIS A N 1
ATOM 2544 C CA . HIS A 1 335 ? 50.320 27.045 42.739 1.00 21.40 335 HIS A CA 1
ATOM 2545 C C . HIS A 1 335 ? 50.693 27.934 41.558 1.00 25.71 335 HIS A C 1
ATOM 2546 O O . HIS A 1 335 ? 51.799 28.483 41.513 1.00 23.34 335 HIS A O 1
ATOM 2553 N N . CYS A 1 336 ? 49.755 28.087 40.625 1.00 22.11 336 CYS A N 1
ATOM 2554 C CA . CYS A 1 336 ? 50.020 28.738 39.345 1.00 18.69 336 CYS A CA 1
ATOM 2555 C C . CYS A 1 336 ? 49.223 30.021 39.071 1.00 17.51 336 CYS A C 1
ATOM 2556 O O . CYS A 1 336 ? 49.606 30.813 38.213 1.00 20.86 336 CYS A O 1
ATOM 2559 N N . ALA A 1 337 ? 48.105 30.215 39.761 1.00 24.32 337 ALA A N 1
ATOM 2560 C CA . ALA A 1 337 ? 47.209 31.319 39.398 1.00 19.36 337 ALA A CA 1
ATOM 2561 C C . ALA A 1 337 ? 46.764 32.150 40.590 1.00 18.00 337 ALA A C 1
ATOM 2562 O O . ALA A 1 337 ? 46.733 31.664 41.725 1.00 19.24 337 ALA A O 1
ATOM 2564 N N . ILE A 1 338 ? 46.413 33.405 40.317 1.00 17.03 338 ILE A N 1
ATOM 2565 C CA . ILE A 1 338 ? 46.001 34.338 41.354 1.00 16.68 338 ILE A CA 1
ATOM 2566 C C . ILE A 1 338 ? 44.777 35.123 40.892 1.00 18.27 338 ILE A C 1
ATOM 2567 O O . ILE A 1 338 ? 44.468 35.149 39.699 1.00 15.49 338 ILE A O 1
ATOM 2572 N N . ARG A 1 339 ? 44.086 35.750 41.842 1.00 15.37 339 ARG A N 1
ATOM 2573 C CA . ARG A 1 339 ? 43.030 36.710 41.522 1.00 13.67 339 ARG A CA 1
ATOM 2574 C C . ARG A 1 339 ? 43.551 38.132 41.683 1.00 15.82 339 ARG A C 1
ATOM 2575 O O . ARG A 1 339 ? 44.290 38.422 42.620 1.00 15.63 339 ARG A O 1
ATOM 2583 N N . ILE A 1 340 ? 43.154 39.013 40.769 1.00 15.53 340 ILE A N 1
ATOM 2584 C CA . ILE A 1 340 ? 43.465 40.436 40.903 1.00 12.08 340 ILE A CA 1
ATOM 2585 C C . ILE A 1 340 ? 42.202 41.275 40.787 1.00 14.11 340 ILE A C 1
ATOM 2586 O O . ILE A 1 340 ? 41.500 41.201 39.777 1.00 14.58 340 ILE A O 1
ATOM 2591 N N . ASN A 1 341 ? 41.913 42.049 41.832 1.00 13.17 341 ASN A N 1
ATOM 2592 C CA . ASN A 1 341 ? 40.830 43.031 41.785 1.00 11.89 341 ASN A CA 1
ATOM 2593 C C . ASN A 1 341 ? 41.499 44.396 41.787 1.00 12.44 341 ASN A C 1
ATOM 2594 O O . ASN A 1 341 ? 42.060 44.814 42.804 1.00 15.96 341 ASN A O 1
ATOM 2599 N N . PRO A 1 342 ? 41.467 45.087 40.642 1.00 14.07 342 PRO A N 1
ATOM 2600 C CA . PRO A 1 342 ? 42.187 46.365 40.538 1.00 14.23 342 PRO A CA 1
ATOM 2601 C C . PRO A 1 342 ? 41.731 47.433 41.535 1.00 15.87 342 PRO A C 1
ATOM 2602 O O . PRO A 1 342 ? 42.478 48.382 41.761 1.00 15.20 342 PRO A O 1
ATOM 2606 N N . ASN A 1 343 ? 40.532 47.304 42.099 1.00 14.24 343 ASN A N 1
ATOM 2607 C CA . ASN A 1 343 ? 40.020 48.346 42.972 1.00 15.02 343 ASN A CA 1
ATOM 2608 C C . ASN A 1 343 ? 40.130 49.711 42.288 1.00 17.62 343 ASN A C 1
ATOM 2609 O O . ASN A 1 343 ? 39.665 49.851 41.164 1.00 16.76 343 ASN A O 1
ATOM 2614 N N . ARG A 1 344 ? 40.783 50.682 42.922 1.00 14.85 344 ARG A N 1
ATOM 2615 C CA . ARG A 1 344 ? 40.819 52.043 42.372 1.00 15.99 344 ARG A CA 1
ATOM 2616 C C . ARG A 1 344 ? 42.055 52.314 41.506 1.00 16.68 344 ARG A C 1
ATOM 2617 O O . ARG A 1 344 ? 42.248 53.450 41.041 1.00 18.00 344 ARG A O 1
ATOM 2625 N N . SER A 1 345 ? 42.880 51.293 41.308 1.00 17.12 345 SER A N 1
ATOM 2626 C CA . SER A 1 345 ? 44.120 51.450 40.543 1.00 16.66 345 SER A CA 1
ATOM 2627 C C . SER A 1 345 ? 43.880 51.380 39.038 1.00 16.98 345 SER A C 1
ATOM 2628 O O . SER A 1 345 ? 42.808 50.981 38.577 1.00 16.97 345 SER A O 1
ATOM 2631 N N . GLY A 1 346 ? 44.894 51.777 38.277 1.00 18.32 346 GLY A N 1
ATOM 2632 C CA . GLY A 1 346 ? 44.869 51.666 36.831 1.00 16.22 346 GLY A CA 1
ATOM 2633 C C . GLY A 1 346 ? 45.653 50.453 36.366 1.00 16.24 346 GLY A C 1
ATOM 2634 O O . GLY A 1 346 ? 46.370 49.818 37.141 1.00 18.02 346 GLY A O 1
ATOM 2635 N N . GLU A 1 347 ? 45.501 50.126 35.092 1.00 17.84 347 GLU A N 1
ATOM 2636 C CA . GLU A 1 347 ? 46.069 48.894 34.569 1.00 18.69 347 GLU A CA 1
ATOM 2637 C C . GLU A 1 347 ? 47.584 48.962 34.518 1.00 20.00 347 GLU A C 1
ATOM 2638 O O . GLU A 1 347 ? 48.263 47.945 34.685 1.00 18.52 347 GLU A O 1
ATOM 2644 N N . GLU A 1 348 ? 48.128 50.152 34.300 1.00 22.31 348 GLU A N 1
ATOM 2645 C CA . GLU A 1 348 ? 49.579 50.254 34.222 1.00 22.73 348 GLU A CA 1
ATOM 2646 C C . GLU A 1 348 ? 50.225 49.970 35.576 1.00 19.70 348 GLU A C 1
ATOM 2647 O O . GLU A 1 348 ? 51.311 49.385 35.644 1.00 20.62 348 GLU A O 1
ATOM 2653 N N . THR A 1 349 ? 49.549 50.367 36.652 1.00 18.60 349 THR A N 1
ATOM 2654 C CA . THR A 1 349 ? 50.014 50.062 38.002 1.00 19.10 349 THR A CA 1
ATOM 2655 C C . THR A 1 349 ? 49.975 48.559 38.271 1.00 20.27 349 THR A C 1
ATOM 2656 O O . THR A 1 349 ? 50.920 47.992 38.813 1.00 18.56 349 THR A O 1
ATOM 2660 N N . VAL A 1 350 ? 48.882 47.908 37.890 1.00 16.90 350 VAL A N 1
ATOM 2661 C CA . VAL A 1 350 ? 48.773 46.469 38.116 1.00 16.24 350 VAL A CA 1
ATOM 2662 C C . VAL A 1 350 ? 49.845 45.731 37.321 1.00 18.77 350 VAL A C 1
ATOM 2663 O O . VAL A 1 350 ? 50.505 44.817 37.841 1.00 20.05 350 VAL A O 1
ATOM 2667 N N . LEU A 1 351 ? 50.041 46.150 36.075 1.00 18.72 351 LEU A N 1
ATOM 2668 C CA . LEU A 1 351 ? 51.048 45.530 35.211 1.00 19.96 351 LEU A CA 1
ATOM 2669 C C . LEU A 1 351 ? 52.450 45.727 35.784 1.00 22.39 351 LEU A C 1
ATOM 2670 O O . LEU A 1 351 ? 53.271 44.802 35.775 1.00 22.11 351 LEU A O 1
ATOM 2675 N N . ARG A 1 352 ? 52.719 46.927 36.291 1.00 19.48 352 ARG A N 1
ATOM 2676 C CA . ARG A 1 352 ? 54.020 47.220 36.872 1.00 21.46 352 ARG A CA 1
ATOM 2677 C C . ARG A 1 352 ? 54.279 46.367 38.110 1.00 23.70 352 ARG A C 1
ATOM 2678 O O . ARG A 1 352 ? 55.349 45.786 38.264 1.00 22.46 352 ARG A O 1
ATOM 2686 N N . ILE A 1 353 ? 53.298 46.296 39.001 1.00 19.27 353 ILE A N 1
ATOM 2687 C CA . ILE A 1 353 ? 53.461 45.489 40.203 1.00 17.64 353 ILE A CA 1
ATOM 2688 C C . ILE A 1 353 ? 53.670 44.024 39.823 1.00 17.28 353 ILE A C 1
ATOM 2689 O O . ILE A 1 353 ? 54.523 43.332 40.397 1.00 19.26 353 ILE A O 1
ATOM 2694 N N . LEU A 1 354 ? 52.908 43.554 38.838 1.00 17.22 354 LEU A N 1
ATOM 2695 C CA . LEU A 1 354 ? 53.079 42.185 38.339 1.00 19.78 354 LEU A CA 1
ATOM 2696 C C . LEU A 1 354 ? 54.498 41.938 37.833 1.00 23.55 354 LEU A C 1
ATOM 2697 O O . LEU A 1 354 ? 55.140 40.954 38.214 1.00 22.86 354 LEU A O 1
ATOM 2702 N N . ARG A 1 355 ? 54.986 42.828 36.970 1.00 22.74 355 ARG A N 1
ATOM 2703 C CA . ARG A 1 355 ? 56.317 42.664 36.383 1.00 23.30 355 ARG A CA 1
ATOM 2704 C C . ARG A 1 355 ? 57.434 42.751 37.415 1.00 24.44 355 ARG A C 1
ATOM 2705 O O . ARG A 1 355 ? 58.369 41.950 37.402 1.00 23.64 355 ARG A O 1
ATOM 2713 N N . GLU A 1 356 ? 57.343 43.737 38.300 1.00 23.03 356 GLU A N 1
ATOM 2714 C CA . GLU A 1 356 ? 58.361 43.921 39.327 1.00 22.72 356 GLU A CA 1
ATOM 2715 C C . GLU A 1 356 ? 58.397 42.739 40.297 1.00 23.29 356 GLU A C 1
ATOM 2716 O O . GLU A 1 356 ? 59.473 42.310 40.726 1.00 24.26 356 GLU A O 1
ATOM 2722 N N . SER A 1 357 ? 57.219 42.217 40.633 1.00 24.53 357 SER A N 1
ATOM 2723 C CA . SER A 1 357 ? 57.115 41.079 41.539 1.00 23.07 357 SER A CA 1
ATOM 2724 C C . SER A 1 357 ? 57.739 39.831 40.922 1.00 26.11 357 SER A C 1
ATOM 2725 O O . SER A 1 357 ? 58.522 39.130 41.573 1.00 27.57 357 SER A O 1
ATOM 2728 N N . ILE A 1 358 ? 57.399 39.560 39.664 1.00 24.17 358 ILE A N 1
ATOM 2729 C CA . I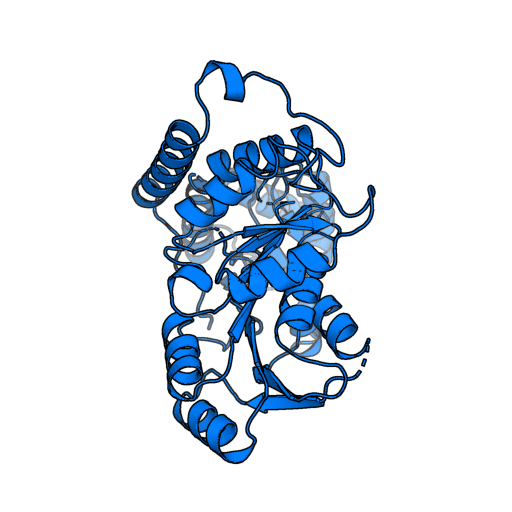LE A 1 358 ? 57.980 38.426 38.939 1.00 25.88 358 ILE A CA 1
ATOM 2730 C C . ILE A 1 358 ? 59.504 38.531 38.823 1.00 27.78 358 ILE A C 1
ATOM 2731 O O . ILE A 1 358 ? 60.234 37.531 38.955 1.00 28.34 358 ILE A O 1
ATOM 2736 N N . ALA A 1 359 ? 59.993 39.744 38.591 1.00 26.18 359 ALA A N 1
ATOM 2737 C CA . ALA A 1 359 ? 61.426 39.956 38.445 1.00 30.98 359 ALA A CA 1
ATOM 2738 C C . ALA A 1 359 ? 62.170 39.738 39.762 1.00 30.96 359 ALA A C 1
ATOM 2739 O O . ALA A 1 359 ? 63.378 39.517 39.770 1.00 34.65 359 ALA A O 1
ATOM 2741 N N . SER A 1 360 ? 61.438 39.783 40.869 1.00 31.99 360 SER A N 1
ATOM 2742 C CA . SER A 1 360 ? 62.046 39.811 42.194 1.00 42.57 360 SER A CA 1
ATOM 2743 C C . SER A 1 360 ? 61.967 38.483 42.941 1.00 54.39 360 SER A C 1
ATOM 2744 O O . SER A 1 360 ? 62.546 38.342 44.018 1.00 58.00 360 SER A O 1
ATOM 2747 N N . ILE A 1 361 ? 61.253 37.514 42.379 1.00 35.65 361 ILE A N 1
ATOM 2748 C CA . ILE A 1 361 ? 61.105 36.216 43.039 1.00 43.25 361 ILE A CA 1
ATOM 2749 C C . ILE A 1 361 ? 62.429 35.455 43.065 1.00 45.80 361 ILE A C 1
ATOM 2750 O O . ILE A 1 361 ? 62.639 34.592 43.919 1.00 73.07 361 ILE A O 1
#

InterPro domains:
  IPR004839 Aminotransferase, class I/classII, large domain [PF00155] (52-232)
  IPR006235 O-acetylhomoserine/O-acetylserine sulfhydrylase [PTHR43797] (7-310)
  IPR015421 Pyridoxal phosphate-dependent transferase, major domain [G3DSA:3.40.640.10] (1-246)
  IPR015424 Pyridoxal phosphate-dependent transferase [SSF53383] (33-342)
  IPR054718 YhfS-like, C-terminal domain [PF22475] (255-354)

Organism: Escherichia coli (strain K12) (NCBI:txid83333)

Secondary structure (DSSP, 8-state):
------PPPHHHHHHHHHHHHHHHHHHS-HHHHTS----S--TTTSS-HHHHHHHHHHHHHTT-SEEEEEETHHHHHHHHHHHHH--TT-EEEEESSPPPHHHHHHHH--PEEEEE-TT-HHHHHHHHHHH--SEEEEESS-SSTT----HHHHHHHHHHTT--EEEE-TTT---S--GGGTT-SEEEEE------TTEEEEEE-HHHHHHHHHH--STTTSPPHHHHHHHHHHHHHS---HHHHHHHHHHHHHHHTTSSTTEEEEEEEESSSEEEEEEESSS-HHHHHHHHHHTT-BSS-SSSS-TT--SPEEEPPPHHHHHHSTTGGGTEEEEE-TT--HHHHHHHHHHHHHH-

Foldseek 3Di:
DFAFADFDALVRLVVLLVLLVVLVVVLAPVVRLVPLFAAALDPPQGATPLLLSLQSSVQVSQVADTKHKWFQFQLRQLLLLVVLQDDAAFEEEEEPADDDVSNVVSPVVHYHYDYDHLQDLVRLLVSCVVVVGSAYEEEDFDRDRPDHDDLLSSLVSCVVSPHAYEYRCELPLRHDHANQNRHHQWYKGGLLLQADPGMIMIYHYPSSNVSSSVVQNDSVGYDTTNRSSRSSVSNSVRRSVSVQVVQQVVLQVCVVVCVDVQWDHKDFHCLGRTWMKTFGPFQCLVQLLVQLVVVPAAEDADSRLHNVHAAKHKYFRDPRVCVVVVVRRRTIIIIRRRNHHSVSVSVSNRVSVVVD

B-factor: mean 23.66, std 9.32, range [10.49, 73.07]

Radius of gyration: 21.02 Å; Cα contacts (8 Å, |Δi|>4): 762; chains: 1; bounding box: 58×53×46 Å

CATH classification: 3.40.640.10 (+1 more: 3.90.1150.130)